Protein AF-0000000072570682 (afdb_homodimer)

pLDDT: mean 95.84, std 6.35, range [49.84, 98.94]

Foldseek 3Di:
DEQEEEEEEACPFVVLVVVLCVVPRDFPSYYYDYDYPVADLVNSLVVLLVVCVVGQAYEYEYQAPPDSRQVSNVVSVVVVPRPRYYYHYNDDSQLSNQCCCPVGVHPDDSVCVVVSSVVSVVVRVVVDDDDDPVD/DEQEEEEEEACPFVVLVVVLCVVPHDFPSYYYDYDYPVADLVNSLVVLLVVCVVGQAYEYEYQAPPDSRQVSNVVSVVVVPRPRYYYHYNDDSQLSNQCCCPVGVHPDDSVCVVVSSVVSVVVRVVVDDDDDPVD

Organism: NCBI:txid632245

Sequence (270 aa):
MCKLVIVGHGNFPSGVLSAVSLLVGNNENICAFDLDKNETHEGFEQKIKELLDNNDKVIVVADLTGGAPHQIAARLILESGKMNQYIISGINLALVVDLAMKCCFSEVEEEELETMLLDSVNDSKETMTLLSNRMMCKLVIVGHGNFPSGVLSAVSLLVGNNENICAFDLDKNETHEGFEQKIKELLDNNDKVIVVADLTGGAPHQIAARLILESGKMNQYIISGINLALVVDLAMKCCFSEVEEEELETMLLDSVNDSKETMTLLSNRM

Radius of gyration: 18.13 Å; Cα contacts (8 Å, |Δi|>4): 571; chains: 2; bounding box: 32×53×40 Å

Nearest PDB structures (foldseek):
  4tkz-assembly3_F-3  TM=8.908E-01  e=1.794E-10  Streptococcus agalactiae NEM316
  2jzo-assembly1_A  TM=8.449E-01  e=8.416E-09  Escherichia coli
  3lfh-assembly1_B  TM=8.067E-01  e=2.488E-09  Caldanaerobacter subterraneus subsp. tengcongensis MB4
  2jzn-assembly1_B  TM=8.450E-01  e=1.319E-08  Escherichia coli
  3bed-assembly1_A  TM=8.644E-01  e=9.629E-08  Enterococcus faecalis V583

InterPro domains:
  IPR004701 Phosphotransferase system, mannose-type IIA component [PF03610] (4-110)
  IPR004701 Phosphotransferase system, mannose-type IIA component [PS51096] (1-128)
  IPR036662 Phosphotransferase system, mannose-type IIA component superfamily [G3DSA:3.40.50.510] (1-131)
  IPR036662 Phosphotransferase system, mannose-type IIA component superfamily [SSF53062] (1-109)
  IPR051471 Bacterial PTS system sugar-specific components [PTHR33799] (1-107)

Structure (mmCIF, N/CA/C/O backbone):
data_AF-0000000072570682-model_v1
#
loop_
_entity.id
_entity.type
_entity.pdbx_description
1 polymer 'Phosphotransferase system, mannose/fructose-specific component IIA'
#
loop_
_atom_site.group_PDB
_atom_site.id
_atom_site.type_symbol
_atom_site.label_atom_id
_atom_site.label_alt_id
_atom_site.label_comp_id
_atom_site.label_asym_id
_atom_site.label_entity_id
_atom_site.label_seq_id
_atom_site.pdbx_PDB_ins_code
_atom_site.Cartn_x
_atom_site.Cartn_y
_atom_site.Cartn_z
_atom_site.occupancy
_atom_site.B_iso_or_equiv
_atom_site.auth_seq_id
_atom_site.auth_comp_id
_atom_site.auth_asym_id
_atom_site.auth_atom_id
_atom_site.pdbx_PDB_model_num
ATOM 1 N N . MET A 1 1 ? -9.172 20.469 9.938 1 87.06 1 MET A N 1
ATOM 2 C CA . MET A 1 1 ? -8.914 19.359 9.016 1 87.06 1 MET A CA 1
ATOM 3 C C . MET A 1 1 ? -7.41 19.172 8.805 1 87.06 1 MET A C 1
ATOM 5 O O . MET A 1 1 ? -6.633 20.109 8.977 1 87.06 1 MET A O 1
ATOM 9 N N . CYS A 1 2 ? -7.039 17.984 8.625 1 93 2 CYS A N 1
ATOM 10 C CA . CYS A 1 2 ? -5.633 17.672 8.414 1 93 2 CYS A CA 1
ATOM 11 C C . CYS A 1 2 ? -5.309 17.594 6.926 1 93 2 CYS A C 1
ATOM 13 O O . CYS A 1 2 ? -6.199 17.375 6.102 1 93 2 CYS A O 1
ATOM 15 N N . LYS A 1 3 ? -4.09 17.922 6.629 1 96.44 3 LYS A N 1
ATOM 16 C CA . LYS A 1 3 ? -3.541 17.578 5.32 1 96.44 3 LYS A CA 1
ATOM 17 C C . LYS A 1 3 ? -2.971 16.172 5.316 1 96.44 3 LYS A C 1
ATOM 19 O O . LYS A 1 3 ? -2.18 15.812 6.191 1 96.44 3 LYS A O 1
ATOM 24 N N . LEU A 1 4 ? -3.473 15.391 4.461 1 98.56 4 LEU A N 1
ATOM 25 C CA . LEU A 1 4 ? -2.955 14.039 4.27 1 98.56 4 LEU A CA 1
ATOM 26 C C . LEU A 1 4 ? -2.084 13.961 3.018 1 98.56 4 LEU A C 1
ATOM 28 O O . LEU A 1 4 ? -2.564 14.195 1.906 1 98.56 4 LEU A O 1
ATOM 32 N N . VAL A 1 5 ? -0.822 13.625 3.211 1 98.88 5 VAL A N 1
ATOM 33 C CA . VAL A 1 5 ? 0.145 13.672 2.119 1 98.88 5 VAL A CA 1
ATOM 34 C C . VAL A 1 5 ? 0.723 12.273 1.887 1 98.88 5 VAL A C 1
ATOM 36 O O . VAL A 1 5 ? 1.38 11.711 2.768 1 98.88 5 VAL A O 1
ATOM 39 N N . ILE A 1 6 ? 0.507 11.734 0.707 1 98.94 6 ILE A N 1
ATOM 40 C CA . ILE A 1 6 ? 1.022 10.422 0.343 1 98.94 6 ILE A CA 1
ATOM 41 C C . ILE A 1 6 ? 2.344 10.57 -0.407 1 98.94 6 ILE A C 1
ATOM 43 O O . ILE A 1 6 ? 2.422 11.297 -1.399 1 98.94 6 ILE A O 1
ATOM 47 N N . VAL A 1 7 ? 3.4 9.906 0.062 1 98.94 7 VAL A N 1
ATOM 48 C CA . VAL A 1 7 ? 4.703 9.984 -0.589 1 98.94 7 VAL A CA 1
ATOM 49 C C . VAL A 1 7 ? 5.238 8.578 -0.846 1 98.94 7 VAL A C 1
ATOM 51 O O . VAL A 1 7 ? 4.914 7.641 -0.108 1 98.94 7 VAL A O 1
ATOM 54 N N . GLY A 1 8 ? 6.043 8.461 -1.831 1 98.94 8 GLY A N 1
ATOM 55 C CA . GLY A 1 8 ? 6.562 7.129 -2.096 1 98.94 8 GLY A CA 1
ATOM 56 C C . GLY A 1 8 ? 7.289 7.023 -3.426 1 98.94 8 GLY A C 1
ATOM 57 O O . GLY A 1 8 ? 7.543 8.039 -4.082 1 98.94 8 GLY A O 1
ATOM 58 N N . HIS A 1 9 ? 7.773 5.82 -3.777 1 98.94 9 HIS A N 1
ATOM 59 C CA . HIS A 1 9 ? 8.531 5.508 -4.984 1 98.94 9 HIS A CA 1
ATOM 60 C C . HIS A 1 9 ? 7.613 5.414 -6.199 1 98.94 9 HIS A C 1
ATOM 62 O O . HIS A 1 9 ? 6.488 4.922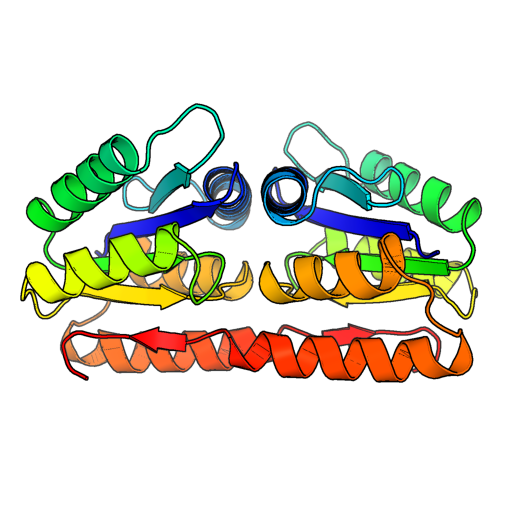 -6.098 1 98.94 9 HIS A O 1
ATOM 68 N N . GLY A 1 10 ? 8.172 5.809 -7.348 1 98.75 10 GLY A N 1
ATOM 69 C CA . GLY A 1 10 ? 7.398 5.68 -8.57 1 98.75 10 GLY A CA 1
ATOM 70 C C . GLY A 1 10 ? 6.066 6.402 -8.516 1 98.75 10 GLY A C 1
ATOM 71 O O . GLY A 1 10 ? 5.992 7.547 -8.062 1 98.75 10 GLY A O 1
ATOM 72 N N . ASN A 1 11 ? 5.027 5.715 -9.023 1 98.81 11 ASN A N 1
ATOM 73 C CA . ASN A 1 11 ? 3.682 6.277 -9.008 1 98.81 11 ASN A CA 1
ATOM 74 C C . ASN A 1 11 ? 2.814 5.625 -7.938 1 98.81 11 ASN A C 1
ATOM 76 O O . ASN A 1 11 ? 1.588 5.602 -8.055 1 98.81 11 ASN A O 1
ATOM 80 N N . PHE A 1 12 ? 3.502 5.07 -6.938 1 98.94 12 PHE A N 1
ATOM 81 C CA . PHE A 1 12 ? 2.756 4.504 -5.816 1 98.94 12 PHE A CA 1
ATOM 82 C C . PHE A 1 12 ? 1.836 5.547 -5.195 1 98.94 12 PHE A C 1
ATOM 84 O O . PHE A 1 12 ? 0.638 5.309 -5.035 1 98.94 12 PHE A O 1
ATOM 91 N N . PRO A 1 13 ? 2.32 6.793 -4.953 1 98.94 13 PRO A N 1
ATOM 92 C CA . PRO A 1 13 ? 1.466 7.773 -4.281 1 98.94 13 PRO A CA 1
ATOM 93 C C . PRO A 1 13 ? 0.257 8.18 -5.121 1 98.94 13 PRO A C 1
ATOM 95 O O . PRO A 1 13 ? -0.867 8.219 -4.613 1 98.94 13 PRO A O 1
ATOM 98 N N . SER A 1 14 ? 0.522 8.492 -6.367 1 98.88 14 SER A N 1
ATOM 99 C CA . SER A 1 14 ? -0.597 8.891 -7.215 1 98.88 14 SER A CA 1
ATOM 100 C C . SER A 1 14 ? -1.567 7.73 -7.43 1 98.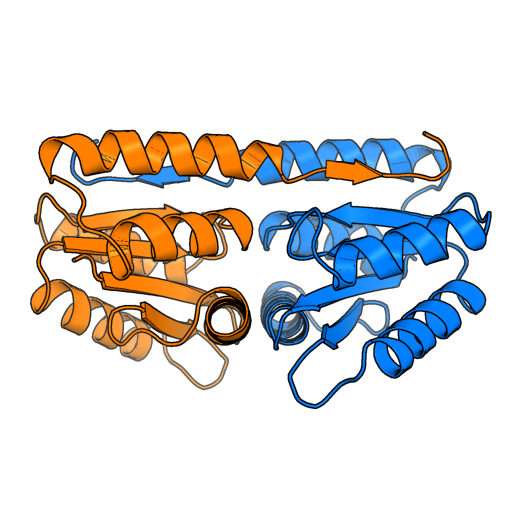88 14 SER A C 1
ATOM 102 O O . SER A 1 14 ? -2.773 7.945 -7.57 1 98.88 14 SER A O 1
ATOM 104 N N . GLY A 1 15 ? -1.035 6.465 -7.441 1 98.88 15 GLY A N 1
ATOM 105 C CA . GLY A 1 15 ? -1.899 5.297 -7.477 1 98.88 15 GLY A CA 1
ATOM 106 C C . GLY A 1 15 ? -2.801 5.184 -6.262 1 98.88 15 GLY A C 1
ATOM 107 O O . GLY A 1 15 ? -3.998 4.922 -6.395 1 98.88 15 GLY A O 1
ATOM 108 N N . VAL A 1 16 ? -2.248 5.367 -5.094 1 98.94 16 VAL A N 1
ATOM 109 C CA . VAL A 1 16 ? -3.023 5.332 -3.857 1 98.94 16 VAL A CA 1
ATOM 110 C C . VAL A 1 16 ? -4.082 6.43 -3.881 1 98.94 16 VAL A C 1
ATOM 112 O O . VAL A 1 16 ? -5.242 6.191 -3.533 1 98.94 16 VAL A O 1
ATOM 115 N N . LEU A 1 17 ? -3.682 7.625 -4.312 1 98.88 17 LEU A N 1
ATOM 116 C CA . LEU A 1 17 ? -4.617 8.742 -4.375 1 98.88 17 LEU A CA 1
ATOM 117 C C . LEU A 1 17 ? -5.785 8.422 -5.301 1 98.88 17 LEU A C 1
ATOM 119 O O . LEU A 1 17 ? -6.934 8.75 -4.992 1 98.88 17 LEU A O 1
ATOM 123 N N . SER A 1 18 ? -5.52 7.812 -6.391 1 98.81 18 SER A N 1
ATOM 124 C CA . SER A 1 18 ? -6.578 7.441 -7.324 1 98.81 18 SER A CA 1
ATOM 125 C C . SER A 1 18 ? -7.57 6.477 -6.684 1 98.81 18 SER A C 1
ATOM 127 O O . SER A 1 18 ? -8.781 6.586 -6.902 1 98.81 18 SER A O 1
ATOM 129 N N . ALA A 1 19 ? -7.078 5.508 -5.902 1 98.81 19 ALA A N 1
ATOM 130 C CA . ALA A 1 19 ? -7.934 4.547 -5.207 1 98.81 19 ALA A CA 1
ATOM 131 C C . ALA A 1 19 ? -8.766 5.238 -4.133 1 98.81 19 ALA A C 1
ATOM 133 O O . ALA A 1 19 ? -9.969 4.992 -4.02 1 98.81 19 ALA A O 1
ATOM 134 N N . VAL A 1 20 ? -8.102 6.094 -3.391 1 98.62 20 VAL A N 1
ATOM 135 C CA . VAL A 1 20 ? -8.789 6.828 -2.332 1 98.62 20 VAL A CA 1
ATOM 136 C C . VAL A 1 20 ? -9.914 7.664 -2.934 1 98.62 20 VAL A C 1
ATOM 138 O O . VAL A 1 20 ? -11.031 7.684 -2.404 1 98.62 20 VAL A O 1
ATOM 141 N N . SER A 1 21 ? -9.633 8.32 -4.027 1 98.12 21 SER A N 1
ATOM 142 C CA . SER A 1 21 ? -10.633 9.156 -4.688 1 98.12 21 SER A CA 1
ATOM 143 C C . SER A 1 21 ? -11.844 8.328 -5.113 1 98.12 21 SER A C 1
ATOM 145 O O . SER A 1 21 ? -12.984 8.789 -5 1 98.12 21 SER A O 1
ATOM 147 N N . LEU A 1 22 ? -11.617 7.195 -5.578 1 97.62 22 LEU A N 1
ATOM 148 C CA . LEU A 1 22 ? -12.695 6.301 -5.984 1 97.62 22 LEU A CA 1
ATOM 149 C C . LEU A 1 22 ? -13.516 5.852 -4.781 1 97.62 22 LEU A C 1
ATOM 151 O O . LEU A 1 22 ? -14.742 5.746 -4.867 1 97.62 22 LEU A O 1
ATOM 155 N N . LEU A 1 23 ? -12.828 5.645 -3.676 1 97.75 23 LEU A N 1
ATOM 156 C CA . LEU A 1 23 ? -13.453 4.992 -2.529 1 97.75 23 LEU A CA 1
ATOM 157 C C . LEU A 1 23 ? -14.18 6.012 -1.657 1 97.75 23 LEU A C 1
ATOM 159 O O . LEU A 1 23 ? -15.25 5.723 -1.119 1 97.75 23 LEU A O 1
ATOM 163 N N . VAL A 1 24 ? -13.625 7.191 -1.495 1 96.75 24 VAL A N 1
ATOM 164 C CA . VAL A 1 24 ? -14.211 8.109 -0.521 1 96.75 24 VAL A CA 1
ATOM 165 C C . VAL A 1 24 ? -14.477 9.461 -1.181 1 96.75 24 VAL A C 1
ATOM 167 O O . VAL A 1 24 ? -15.125 10.328 -0.59 1 96.75 24 VAL A O 1
ATOM 170 N N . GLY A 1 25 ? -13.969 9.688 -2.377 1 96.25 25 GLY A N 1
ATOM 171 C CA . GLY A 1 25 ? -14.172 10.953 -3.059 1 96.25 25 GLY A CA 1
ATOM 172 C C . GLY A 1 25 ? -12.938 11.836 -3.059 1 96.25 25 GLY A C 1
ATOM 173 O O . GLY A 1 25 ? -11.945 11.523 -2.398 1 96.25 25 GLY A O 1
ATOM 174 N N . ASN A 1 26 ? -13.047 12.906 -3.859 1 96.31 26 ASN A N 1
ATOM 175 C CA . ASN A 1 26 ? -11.961 13.875 -3.916 1 96.31 26 ASN A CA 1
ATOM 176 C C . ASN A 1 26 ? -11.984 14.812 -2.715 1 96.31 26 ASN A C 1
ATOM 178 O O . ASN A 1 26 ? -13.055 15.164 -2.213 1 96.31 26 ASN A O 1
ATOM 182 N N . ASN A 1 27 ? -10.836 15.148 -2.252 1 96.38 27 ASN A N 1
ATOM 183 C CA . ASN A 1 27 ? -10.648 16.109 -1.165 1 96.38 27 ASN A CA 1
ATOM 184 C C . ASN A 1 27 ? -9.375 16.922 -1.347 1 96.38 27 ASN A C 1
ATOM 186 O O . ASN A 1 27 ? -8.297 16.375 -1.557 1 96.38 27 ASN A O 1
ATOM 190 N N . GLU A 1 28 ? -9.484 18.219 -1.269 1 96.06 28 GLU A N 1
ATOM 191 C CA . GLU A 1 28 ? -8.359 19.109 -1.513 1 96.06 28 GLU A CA 1
ATOM 192 C C . GLU A 1 28 ? -7.27 18.938 -0.454 1 96.06 28 GLU A C 1
ATOM 194 O O . GLU A 1 28 ? -6.137 19.375 -0.644 1 96.06 28 GLU A O 1
ATOM 199 N N . ASN A 1 29 ? -7.609 18.266 0.649 1 97 29 ASN A N 1
ATOM 200 C CA . ASN A 1 29 ? -6.66 18.094 1.742 1 97 29 ASN A CA 1
ATOM 201 C C . ASN A 1 29 ? -5.836 16.812 1.568 1 97 29 ASN A C 1
ATOM 203 O O . ASN A 1 29 ? -4.977 16.516 2.396 1 97 29 ASN A O 1
ATOM 207 N N . ILE A 1 30 ? -6.078 16.109 0.538 1 98.5 30 ILE A N 1
ATOM 208 C CA . ILE A 1 30 ? -5.301 14.906 0.249 1 98.5 30 ILE A CA 1
ATOM 209 C C . ILE A 1 30 ? -4.457 15.125 -1.004 1 98.5 30 ILE A C 1
ATOM 211 O O . ILE A 1 30 ? -4.977 15.531 -2.045 1 98.5 30 ILE A O 1
ATOM 215 N N . CYS A 1 31 ? -3.211 14.867 -0.886 1 98.56 31 CYS A N 1
ATOM 216 C CA . CYS A 1 31 ? -2.363 14.992 -2.066 1 98.56 31 CYS A CA 1
ATOM 217 C C . CYS A 1 31 ? -1.271 13.93 -2.066 1 98.56 31 CYS A C 1
ATOM 219 O O . CYS A 1 31 ? -1.115 13.195 -1.093 1 98.56 31 CYS A O 1
ATOM 221 N N . ALA A 1 32 ? -0.619 13.789 -3.188 1 98.88 32 ALA A N 1
ATOM 222 C CA . ALA A 1 32 ? 0.403 12.766 -3.385 1 98.88 32 ALA A CA 1
ATOM 223 C C . ALA A 1 32 ? 1.646 13.352 -4.047 1 98.88 32 ALA A C 1
ATOM 225 O O . ALA A 1 32 ? 1.543 14.211 -4.922 1 98.88 32 ALA A O 1
ATOM 226 N N . PHE A 1 33 ? 2.787 12.891 -3.629 1 98.88 33 PHE A N 1
ATOM 227 C CA . PHE A 1 33 ? 4.059 13.227 -4.262 1 98.88 33 PHE A CA 1
ATOM 228 C C . PHE A 1 33 ? 4.809 11.969 -4.684 1 98.88 33 PHE A C 1
ATOM 230 O O . PHE A 1 33 ? 5.266 11.203 -3.836 1 98.88 33 PHE A O 1
ATOM 237 N N . ASP A 1 34 ? 4.969 11.82 -5.945 1 98.88 34 ASP A N 1
ATOM 238 C CA . ASP A 1 34 ? 5.695 10.695 -6.535 1 98.88 34 ASP A CA 1
ATOM 239 C C . ASP A 1 34 ? 7.195 10.984 -6.582 1 98.88 34 ASP A C 1
ATOM 241 O O . ASP A 1 34 ? 7.613 12.055 -7.02 1 98.88 34 ASP A O 1
ATOM 245 N N . LEU A 1 35 ? 8.008 10.094 -6.102 1 98.81 35 LEU A N 1
ATOM 246 C CA . LEU A 1 35 ? 9.438 10.109 -6.391 1 98.81 35 LEU A CA 1
ATOM 247 C C . LEU A 1 35 ? 9.789 9.086 -7.461 1 98.81 35 LEU A C 1
ATOM 249 O O . LEU A 1 35 ? 10.133 7.945 -7.145 1 98.81 35 LEU A O 1
ATOM 253 N N . ASP A 1 36 ? 9.641 9.516 -8.688 1 98 36 ASP A N 1
ATOM 254 C CA . ASP A 1 36 ? 9.883 8.633 -9.828 1 98 36 ASP A CA 1
ATOM 255 C C . ASP A 1 36 ? 11.094 9.109 -10.625 1 98 36 ASP A C 1
ATOM 257 O O . ASP A 1 36 ? 11.922 9.875 -10.125 1 98 36 ASP A O 1
ATOM 261 N N . LYS A 1 37 ? 11.297 8.539 -11.82 1 96.44 37 LYS A N 1
ATOM 262 C CA . LYS A 1 37 ? 12.477 8.812 -12.641 1 96.44 37 LYS A CA 1
ATOM 263 C C . LYS A 1 37 ? 12.516 10.266 -13.086 1 96.44 37 LYS A C 1
ATOM 265 O O . LYS A 1 37 ? 13.57 10.789 -13.445 1 96.44 37 LYS A O 1
ATOM 270 N N . ASN A 1 38 ? 11.391 10.938 -13.016 1 97.38 38 ASN A N 1
ATOM 271 C CA . ASN A 1 38 ? 11.297 12.312 -13.492 1 97.38 38 ASN A CA 1
ATOM 272 C C . ASN A 1 38 ? 11.422 13.32 -12.352 1 97.38 38 ASN A C 1
ATOM 274 O O . ASN A 1 38 ? 11.266 14.523 -12.555 1 97.38 38 ASN A O 1
ATOM 278 N N . GLU A 1 39 ? 11.57 12.891 -11.203 1 97.94 39 GLU A N 1
ATOM 279 C CA . GLU A 1 39 ? 11.656 13.727 -10.008 1 97.94 39 GLU A CA 1
ATOM 280 C C . GLU A 1 39 ? 12.992 13.523 -9.289 1 97.94 39 GLU A C 1
ATOM 282 O O . GLU A 1 39 ? 13.406 12.383 -9.055 1 97.94 39 GLU A O 1
ATOM 287 N N . THR A 1 40 ? 13.734 14.664 -8.969 1 97.75 40 THR A N 1
ATOM 288 C CA . THR A 1 40 ? 14.977 14.578 -8.203 1 97.75 40 THR A CA 1
ATOM 289 C C . THR A 1 40 ? 14.68 14.555 -6.707 1 97.75 40 THR A C 1
ATOM 291 O O . THR A 1 40 ? 13.602 14.969 -6.273 1 97.75 40 THR A O 1
ATOM 294 N N . HIS A 1 41 ? 15.602 13.984 -5.91 1 98.25 41 HIS A N 1
ATOM 295 C CA . HIS A 1 41 ? 15.461 14.031 -4.457 1 98.25 41 HIS A CA 1
ATOM 296 C C . HIS A 1 41 ? 15.266 15.461 -3.967 1 98.25 41 HIS A C 1
ATOM 298 O O . HIS A 1 41 ? 14.453 15.711 -3.074 1 98.25 41 HIS A O 1
ATOM 304 N N . GLU A 1 42 ? 15.93 16.391 -4.594 1 98.25 42 GLU A N 1
ATOM 305 C CA . GLU A 1 42 ? 15.836 17.797 -4.207 1 98.25 42 GLU A CA 1
ATOM 306 C C . GLU A 1 42 ? 14.445 18.359 -4.504 1 98.25 42 GLU A C 1
ATOM 308 O O . GLU A 1 42 ? 13.867 19.062 -3.674 1 98.25 42 GLU A O 1
ATOM 313 N N . GLY A 1 43 ? 14 18.141 -5.711 1 98.56 43 GLY A N 1
ATOM 314 C CA . GLY A 1 43 ? 12.664 18.594 -6.047 1 98.56 43 GLY A CA 1
ATOM 315 C C . GLY A 1 43 ? 11.594 18 -5.148 1 98.56 43 GLY A C 1
ATOM 316 O O . GLY A 1 43 ? 10.688 18.703 -4.707 1 98.56 43 GLY A O 1
ATOM 317 N N . PHE A 1 44 ? 11.742 16.75 -4.891 1 98.81 44 PHE A N 1
ATOM 318 C CA . PHE A 1 44 ? 10.844 16.047 -3.992 1 98.81 44 PHE A CA 1
ATOM 319 C C . PHE A 1 44 ? 10.859 16.672 -2.602 1 98.81 44 PHE A C 1
ATOM 321 O O . PHE A 1 44 ? 9.805 16.953 -2.031 1 98.81 44 PHE A O 1
ATOM 328 N N . GLU A 1 45 ? 12.008 16.875 -2.131 1 98.69 45 GLU A N 1
ATOM 329 C CA . GLU A 1 45 ? 12.195 17.469 -0.812 1 98.69 45 GLU A CA 1
ATOM 330 C C . GLU A 1 45 ? 11.57 18.859 -0.743 1 98.69 45 GLU A C 1
ATOM 332 O O . GLU A 1 45 ? 10.922 19.203 0.248 1 98.69 45 GLU A O 1
ATOM 337 N N . GLN A 1 46 ? 11.719 19.625 -1.725 1 98.62 46 GLN A N 1
ATOM 338 C CA . GLN A 1 46 ? 11.195 21 -1.759 1 98.62 46 GLN A CA 1
ATOM 339 C C . GLN A 1 46 ? 9.672 21 -1.695 1 98.62 46 GLN A C 1
ATOM 341 O O . GLN A 1 46 ? 9.078 21.828 -1.009 1 98.62 46 GLN A O 1
ATOM 346 N N . LYS A 1 47 ? 9.07 20.125 -2.383 1 98.62 47 LYS A N 1
ATOM 347 C CA . LYS A 1 47 ? 7.613 20.031 -2.381 1 98.62 47 LYS A CA 1
ATOM 348 C C . LYS A 1 47 ? 7.086 19.719 -0.983 1 98.62 47 LYS A C 1
ATOM 350 O O . LYS A 1 47 ? 6.137 20.344 -0.516 1 98.62 47 LYS A O 1
ATOM 355 N N . ILE A 1 48 ? 7.723 18.766 -0.345 1 98.62 48 ILE A N 1
ATOM 356 C CA . ILE A 1 48 ? 7.289 18.344 0.986 1 98.62 48 ILE A CA 1
ATOM 357 C C . ILE A 1 48 ? 7.531 19.484 1.981 1 98.62 48 ILE A C 1
ATOM 359 O O . ILE A 1 48 ? 6.668 19.781 2.807 1 98.62 48 ILE A O 1
ATOM 363 N N . LYS A 1 49 ? 8.68 20.094 1.878 1 98.38 49 LYS A N 1
ATOM 364 C CA . LYS A 1 49 ? 9.023 21.203 2.775 1 98.38 49 LYS A CA 1
ATOM 365 C C . LYS A 1 49 ? 8.016 22.328 2.664 1 98.38 49 LYS A C 1
ATOM 367 O O . LYS A 1 49 ? 7.562 22.875 3.678 1 98.38 49 LYS A O 1
ATOM 372 N N . GLU A 1 50 ? 7.738 22.688 1.452 1 98.5 50 GLU A N 1
ATOM 373 C CA . GLU A 1 50 ? 6.773 23.766 1.223 1 98.5 50 GLU A CA 1
ATOM 374 C C . GLU A 1 50 ? 5.418 23.422 1.84 1 98.5 50 GLU A C 1
ATOM 376 O O . GLU A 1 50 ? 4.777 24.281 2.449 1 98.5 50 GLU A O 1
ATOM 381 N N . LEU A 1 51 ? 5.008 22.234 1.659 1 98.25 51 LEU A N 1
ATOM 382 C CA . LEU A 1 51 ? 3.727 21.812 2.207 1 98.25 51 LEU A CA 1
ATOM 383 C C . LEU A 1 51 ? 3.74 21.875 3.732 1 98.25 51 LEU A C 1
ATOM 385 O O . LEU A 1 51 ? 2.797 22.375 4.344 1 98.25 51 LEU A O 1
ATOM 389 N N . LEU A 1 52 ? 4.777 21.344 4.34 1 97 52 LEU A N 1
ATOM 390 C CA . LEU A 1 52 ? 4.902 21.312 5.793 1 97 52 LEU A CA 1
ATOM 391 C C . LEU A 1 52 ? 4.957 22.719 6.359 1 97 52 LEU A C 1
ATOM 393 O O . LEU A 1 52 ? 4.352 23.016 7.395 1 97 52 LEU A O 1
ATOM 397 N N . ASP A 1 53 ? 5.633 23.609 5.66 1 97.31 53 ASP A N 1
ATOM 398 C CA . ASP A 1 53 ? 5.773 24.984 6.113 1 97.31 53 ASP A CA 1
ATOM 399 C C . ASP A 1 53 ? 4.422 25.703 6.113 1 97.31 53 ASP A C 1
ATOM 401 O O . ASP A 1 53 ? 4.156 26.531 6.984 1 97.31 53 ASP A O 1
ATOM 405 N N . ASN A 1 54 ? 3.598 25.312 5.207 1 96.88 54 ASN A N 1
ATOM 406 C CA . ASN A 1 54 ? 2.375 26.078 4.98 1 96.88 54 ASN A CA 1
ATOM 407 C C . ASN A 1 54 ? 1.179 25.438 5.68 1 96.88 54 ASN A C 1
ATOM 409 O O . ASN A 1 54 ? 0.049 25.906 5.547 1 96.88 54 ASN A O 1
ATOM 413 N N . ASN A 1 55 ? 1.403 24.344 6.367 1 95.56 55 ASN A N 1
ATOM 414 C CA . ASN A 1 55 ? 0.325 23.641 7.062 1 95.56 55 ASN A CA 1
ATOM 415 C C . ASN A 1 55 ? 0.757 23.188 8.453 1 95.56 55 ASN A C 1
ATOM 417 O O . ASN A 1 55 ? 1.892 22.75 8.648 1 95.56 55 ASN A O 1
ATOM 421 N N . ASP A 1 56 ? -0.135 23.281 9.438 1 91.62 56 ASP A N 1
ATOM 422 C CA . ASP A 1 56 ? 0.199 22.953 10.812 1 91.62 56 ASP A CA 1
ATOM 423 C C . ASP A 1 56 ? -0.171 21.5 11.133 1 91.62 56 ASP A C 1
ATOM 425 O O . ASP A 1 56 ? 0.583 20.797 11.805 1 91.62 56 ASP A O 1
ATOM 429 N N . LYS A 1 57 ? -1.317 21.078 10.703 1 93.88 57 LYS A N 1
ATOM 430 C CA . LYS A 1 57 ? -1.779 19.719 10.953 1 93.88 57 LYS A CA 1
ATOM 431 C C . LYS A 1 57 ? -1.604 18.844 9.719 1 93.88 57 LYS A C 1
ATOM 433 O O . LYS A 1 57 ? -2.439 18.859 8.812 1 93.88 57 LYS A O 1
ATOM 438 N N . VAL A 1 58 ? -0.467 18.062 9.695 1 96.5 58 VAL A N 1
ATOM 439 C CA . VAL A 1 58 ? -0.124 17.281 8.516 1 96.5 58 VAL A CA 1
ATOM 440 C C . VAL A 1 58 ? 0.177 15.844 8.914 1 96.5 58 VAL A C 1
ATOM 442 O O . VAL A 1 58 ? 0.903 15.602 9.883 1 96.5 58 VAL A O 1
ATOM 445 N N . ILE A 1 59 ? -0.437 14.977 8.227 1 98 59 ILE A N 1
ATOM 446 C CA . ILE A 1 59 ? -0.089 13.562 8.32 1 98 59 ILE A CA 1
ATOM 447 C C . ILE A 1 59 ? 0.537 13.102 7.004 1 98 59 ILE A C 1
ATOM 449 O O . ILE A 1 59 ? -0.139 13.039 5.977 1 98 59 ILE A O 1
ATOM 453 N N . VAL A 1 60 ? 1.82 12.812 7.031 1 98.75 60 VAL A N 1
ATOM 454 C CA . VAL A 1 60 ? 2.496 12.219 5.879 1 98.75 60 VAL A CA 1
ATOM 455 C C . VAL A 1 60 ? 2.457 10.695 5.984 1 98.75 60 VAL A C 1
ATOM 457 O O . VAL A 1 60 ? 2.707 10.133 7.055 1 98.75 60 VAL A O 1
ATOM 460 N N . VAL A 1 61 ? 2.086 10.062 4.902 1 98.94 61 VAL A N 1
ATOM 461 C CA . VAL A 1 61 ? 2.107 8.602 4.855 1 98.94 61 VAL A CA 1
ATOM 462 C C . VAL A 1 61 ? 3.027 8.141 3.729 1 98.94 61 VAL A C 1
ATOM 464 O O . VAL A 1 61 ? 2.895 8.586 2.586 1 98.94 61 VAL A O 1
ATOM 467 N N . ALA A 1 62 ? 3.988 7.238 4.086 1 98.94 62 ALA A N 1
ATOM 468 C CA . ALA A 1 62 ? 5.031 6.828 3.15 1 98.94 62 ALA A CA 1
ATOM 469 C C . ALA A 1 62 ? 4.895 5.348 2.795 1 98.94 62 ALA A C 1
ATOM 471 O O . ALA A 1 62 ? 4.539 4.531 3.646 1 98.94 62 ALA A O 1
ATOM 472 N N . ASP A 1 63 ? 5.301 5.027 1.631 1 98.94 63 ASP A N 1
ATOM 473 C CA . ASP A 1 63 ? 5.098 3.695 1.07 1 98.94 63 ASP A CA 1
ATOM 474 C C . ASP A 1 63 ? 5.977 2.662 1.773 1 98.94 63 ASP A C 1
ATOM 476 O O . ASP A 1 63 ? 5.555 1.524 1.987 1 98.94 63 ASP A O 1
ATOM 480 N N . LEU A 1 64 ? 7.18 2.99 2.021 1 98.81 64 LEU A N 1
ATOM 481 C CA . LEU A 1 64 ? 8.172 2.012 2.455 1 98.81 64 LEU A CA 1
ATOM 482 C C . LEU A 1 64 ? 9.055 2.586 3.557 1 98.81 64 LEU A C 1
ATOM 484 O O . LEU A 1 64 ? 9.711 3.611 3.359 1 98.81 6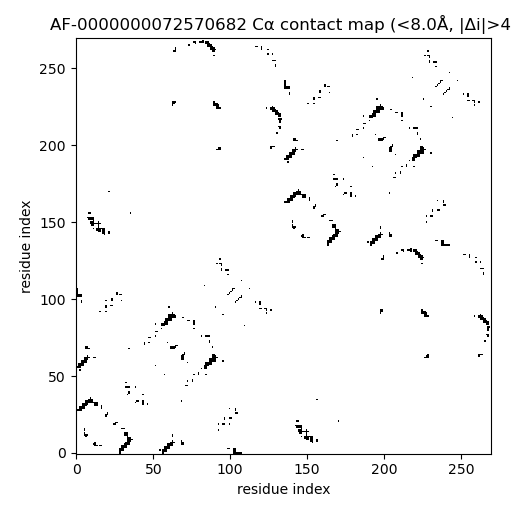4 LEU A O 1
ATOM 488 N N . THR A 1 65 ? 9.086 1.896 4.68 1 98.44 65 THR A N 1
ATOM 489 C CA . THR A 1 65 ? 9.93 2.312 5.789 1 98.44 65 THR A CA 1
ATOM 490 C C . THR A 1 65 ? 11.406 2.221 5.406 1 98.44 65 THR A C 1
ATOM 492 O O . THR A 1 65 ? 11.859 1.199 4.887 1 98.44 65 THR A O 1
ATOM 495 N N . GLY A 1 66 ? 12.07 3.318 5.633 1 97.81 66 GLY A N 1
ATOM 496 C CA . GLY A 1 66 ? 13.5 3.338 5.375 1 97.81 66 GLY A CA 1
ATOM 497 C C . GLY A 1 66 ? 13.852 3.811 3.977 1 97.81 66 GLY A C 1
ATOM 498 O O . GLY A 1 66 ? 15.016 4.062 3.676 1 97.81 66 GLY A O 1
ATOM 499 N N . GLY A 1 67 ? 12.891 3.908 3.053 1 98.25 67 GLY A N 1
ATOM 500 C CA . GLY A 1 67 ? 13.156 4.41 1.715 1 98.25 67 GLY A CA 1
ATOM 501 C C . GLY A 1 67 ? 13.414 5.902 1.679 1 98.25 67 GLY A C 1
ATOM 502 O O . GLY A 1 67 ? 13.109 6.617 2.635 1 98.25 67 GLY A O 1
ATOM 503 N N . ALA A 1 68 ? 13.812 6.387 0.584 1 98.5 68 ALA A N 1
ATOM 504 C CA . ALA A 1 68 ? 14.156 7.797 0.432 1 98.5 68 ALA A CA 1
ATOM 505 C C . ALA A 1 68 ? 12.953 8.688 0.69 1 98.5 68 ALA A C 1
ATOM 507 O O . ALA A 1 68 ? 13.039 9.664 1.444 1 98.5 68 ALA A O 1
ATOM 508 N N . PRO A 1 69 ? 11.797 8.406 0.138 1 98.81 69 PRO A N 1
ATOM 509 C CA . PRO A 1 69 ? 10.648 9.266 0.436 1 98.81 69 PRO A CA 1
ATOM 510 C C . PRO A 1 69 ? 10.352 9.359 1.931 1 98.81 69 PRO A C 1
ATOM 512 O O . PRO A 1 69 ? 10.109 10.453 2.451 1 98.81 69 PRO A O 1
ATOM 515 N N . HIS A 1 70 ? 10.414 8.234 2.586 1 98.69 70 HIS A N 1
ATOM 516 C CA . HIS A 1 70 ? 10.188 8.195 4.027 1 98.69 70 HIS A CA 1
ATOM 517 C C . HIS A 1 70 ? 11.25 8.992 4.777 1 98.69 70 HIS A C 1
ATOM 519 O O . HIS A 1 70 ? 10.922 9.82 5.629 1 98.69 70 HIS A O 1
ATOM 525 N N . GLN A 1 71 ? 12.477 8.75 4.457 1 98.31 71 GLN A N 1
ATOM 526 C CA . GLN A 1 71 ? 13.578 9.383 5.172 1 98.31 71 GLN A CA 1
ATOM 527 C C . GLN A 1 71 ? 13.562 10.891 4.984 1 98.31 71 GLN A C 1
ATOM 529 O O . GLN A 1 71 ? 13.797 11.641 5.938 1 98.31 71 GLN A O 1
ATOM 534 N N . ILE A 1 72 ? 13.328 11.305 3.787 1 98.69 72 ILE A N 1
ATOM 535 C CA . ILE A 1 72 ? 13.281 12.734 3.488 1 98.69 72 ILE A CA 1
ATOM 536 C C . ILE A 1 72 ? 12.133 13.383 4.262 1 98.69 72 ILE A C 1
ATOM 538 O O . ILE A 1 72 ? 12.336 14.398 4.938 1 98.69 72 ILE A O 1
ATOM 542 N N . ALA A 1 73 ? 10.945 12.805 4.23 1 98.44 73 ALA A N 1
ATOM 543 C CA . ALA A 1 73 ? 9.781 13.359 4.914 1 98.44 73 ALA A CA 1
ATOM 544 C C . ALA A 1 73 ? 9.992 13.391 6.422 1 98.44 73 ALA A C 1
ATOM 546 O O . ALA A 1 73 ? 9.68 14.383 7.082 1 98.44 73 ALA A O 1
ATOM 547 N N . ALA A 1 74 ? 10.516 12.281 6.938 1 97.75 74 ALA A N 1
ATOM 548 C CA . ALA A 1 74 ? 10.766 12.195 8.375 1 97.75 74 ALA A CA 1
ATOM 549 C C . ALA A 1 74 ? 11.734 13.281 8.836 1 97.75 74 ALA A C 1
ATOM 551 O O . ALA A 1 74 ? 11.5 13.938 9.852 1 97.75 74 ALA A O 1
ATOM 552 N N . ARG A 1 75 ? 12.781 13.422 8.094 1 97.5 75 ARG A N 1
ATOM 553 C CA . ARG A 1 75 ? 13.773 14.438 8.414 1 97.5 75 ARG A CA 1
ATOM 554 C C . ARG A 1 75 ? 13.148 15.828 8.414 1 97.5 75 ARG A C 1
ATOM 556 O O . ARG A 1 75 ? 13.391 16.625 9.32 1 97.5 75 ARG A O 1
ATOM 563 N N . LEU A 1 76 ? 12.391 16.125 7.426 1 97.69 76 LEU A N 1
ATOM 564 C CA . LEU A 1 76 ? 11.773 17.438 7.293 1 97.69 76 LEU A CA 1
ATOM 565 C C . LEU A 1 76 ? 10.781 17.703 8.422 1 97.69 76 LEU A C 1
ATOM 567 O O . LEU A 1 76 ? 10.688 18.828 8.922 1 97.69 76 LEU A O 1
ATOM 571 N N . ILE A 1 77 ? 10.047 16.688 8.852 1 96.62 77 ILE A N 1
ATOM 572 C CA . ILE A 1 77 ? 9.086 16.812 9.945 1 96.62 77 ILE A CA 1
ATOM 573 C C . ILE A 1 77 ? 9.828 17.094 11.25 1 96.62 77 ILE A C 1
ATOM 575 O O . ILE A 1 77 ? 9.438 17.969 12.016 1 96.62 77 ILE A O 1
ATOM 579 N N . LEU A 1 78 ? 10.859 16.359 11.461 1 94.44 78 LEU A N 1
ATOM 580 C CA . LEU A 1 78 ? 11.672 16.562 12.656 1 94.44 78 LEU A CA 1
ATOM 581 C C . LEU A 1 78 ? 12.273 17.969 12.672 1 94.44 78 LEU A C 1
ATOM 583 O O . LEU A 1 78 ? 12.289 18.625 13.711 1 94.44 78 LEU A O 1
ATOM 587 N N . GLU A 1 79 ? 12.672 18.438 11.516 1 94.12 79 GLU A N 1
ATOM 588 C CA . GLU A 1 79 ? 13.297 19.75 11.391 1 94.12 79 GLU A CA 1
ATOM 589 C C . GLU A 1 79 ? 12.281 20.859 11.57 1 94.12 79 GLU A C 1
ATOM 591 O O . GLU A 1 79 ? 12.625 21.969 12.008 1 94.12 79 GLU A O 1
ATOM 596 N N . SER A 1 80 ? 11.086 20.594 11.133 1 90.81 80 SER A N 1
ATOM 597 C CA . SER A 1 80 ? 10.047 21.609 11.242 1 90.81 80 SER A CA 1
ATOM 598 C C . SER A 1 80 ? 9.789 21.984 12.695 1 90.81 80 SER A C 1
ATOM 600 O O . SER A 1 80 ? 9.469 23.141 13 1 90.81 80 SER A O 1
ATOM 602 N N . GLY A 1 81 ? 9.789 21 13.617 1 88.75 81 GLY A N 1
ATOM 603 C CA . GLY A 1 81 ? 9.547 21.234 15.031 1 88.75 81 GLY A CA 1
ATOM 604 C C . GLY A 1 81 ? 8.078 21.391 15.367 1 88.75 81 GLY A C 1
ATOM 605 O O . GLY A 1 81 ? 7.723 21.641 16.531 1 88.75 81 GLY A O 1
ATOM 606 N N . LYS A 1 82 ? 7.297 21.281 14.391 1 91.94 82 LYS A N 1
ATOM 607 C CA . LYS A 1 82 ? 5.867 21.422 14.633 1 91.94 82 LYS A CA 1
ATOM 608 C C . LYS A 1 82 ? 5.301 20.172 15.305 1 91.94 82 LYS A C 1
ATOM 610 O O . LYS A 1 82 ? 5.617 19.047 14.898 1 91.94 82 LYS A O 1
ATOM 615 N N . MET A 1 83 ? 4.371 20.359 16.219 1 90.5 83 MET A N 1
ATOM 616 C CA . MET A 1 83 ? 3.945 19.266 17.094 1 90.5 83 MET A CA 1
ATOM 617 C C . MET A 1 83 ? 2.785 18.5 16.469 1 90.5 83 MET A C 1
ATOM 619 O O . MET A 1 83 ? 2.445 17.406 16.938 1 90.5 83 MET A O 1
ATOM 623 N N . ASN A 1 84 ? 2.158 19 15.438 1 92.44 84 ASN A N 1
ATOM 624 C CA . ASN A 1 84 ? 0.992 18.359 14.852 1 92.44 84 ASN A CA 1
ATOM 625 C C . ASN A 1 84 ? 1.29 17.828 13.445 1 92.44 84 ASN A C 1
ATOM 627 O O . ASN A 1 84 ? 0.418 17.844 12.578 1 92.44 84 ASN A O 1
ATOM 631 N N . GLN A 1 85 ? 2.541 17.516 13.211 1 95.44 85 GLN A N 1
ATOM 632 C CA . GLN A 1 85 ? 2.955 16.844 11.984 1 95.44 85 GLN A CA 1
ATOM 633 C C . GLN A 1 85 ? 3.512 15.461 12.273 1 95.44 85 GLN A C 1
ATOM 635 O O . GLN A 1 85 ? 4.352 15.297 13.156 1 95.44 85 GLN A O 1
ATOM 640 N N . TYR A 1 86 ? 2.947 14.508 11.57 1 97 86 TYR A N 1
ATOM 641 C CA . TYR A 1 86 ? 3.254 13.102 11.797 1 97 86 TYR A CA 1
ATOM 642 C C . TYR A 1 86 ? 3.67 12.422 10.492 1 97 86 TYR A C 1
ATOM 644 O O . TYR A 1 86 ? 3.346 12.906 9.406 1 97 86 TYR A O 1
ATOM 652 N N . ILE A 1 87 ? 4.383 11.344 10.68 1 98.31 87 ILE A N 1
ATOM 653 C CA . ILE A 1 87 ? 4.641 10.5 9.516 1 98.31 87 ILE A CA 1
ATOM 654 C C . ILE A 1 87 ? 4.395 9.039 9.875 1 98.31 87 ILE A C 1
ATOM 656 O O . ILE A 1 87 ? 4.832 8.57 10.93 1 98.31 87 ILE A O 1
ATOM 660 N N . ILE A 1 88 ? 3.631 8.383 9.055 1 98.75 88 ILE A N 1
ATOM 661 C CA . ILE A 1 88 ? 3.434 6.941 9.094 1 98.75 88 ILE A CA 1
ATOM 662 C C . ILE A 1 88 ? 4.082 6.297 7.867 1 98.75 88 ILE A C 1
ATOM 664 O O . ILE A 1 88 ? 3.914 6.777 6.742 1 98.75 88 ILE A O 1
ATOM 668 N N . SER A 1 89 ? 4.875 5.238 8.07 1 98.69 89 SER A N 1
ATOM 669 C CA . SER A 1 89 ? 5.516 4.547 6.957 1 98.69 89 SER A CA 1
ATOM 670 C C . SER A 1 89 ? 5.008 3.117 6.824 1 98.69 89 SER A C 1
ATOM 672 O O . SER A 1 89 ? 4.418 2.574 7.762 1 98.69 89 SER A O 1
ATOM 674 N N . GLY A 1 90 ? 5.242 2.531 5.625 1 98.81 90 GLY A N 1
ATOM 675 C CA . GLY A 1 90 ? 4.805 1.169 5.363 1 98.81 90 GLY A CA 1
ATOM 676 C C . GLY A 1 90 ? 3.303 1.049 5.184 1 98.81 90 GLY A C 1
ATOM 677 O O . GLY A 1 90 ? 2.699 0.06 5.602 1 98.81 90 GLY A O 1
ATOM 678 N N . ILE A 1 91 ? 2.666 1.943 4.586 1 98.88 91 ILE A N 1
ATOM 679 C CA . ILE A 1 91 ? 1.215 2.096 4.637 1 98.88 91 ILE A CA 1
ATOM 680 C C . ILE A 1 91 ? 0.558 1.103 3.682 1 98.88 91 ILE A C 1
ATOM 682 O O . ILE A 1 91 ? 1.149 0.719 2.67 1 98.88 91 ILE A O 1
ATOM 686 N N . ASN A 1 92 ? -0.615 0.722 4 1 98.88 92 ASN A N 1
ATOM 687 C CA . ASN A 1 92 ? -1.516 0.084 3.047 1 98.88 92 ASN A CA 1
ATOM 688 C C . ASN A 1 92 ? -2.748 0.942 2.779 1 98.88 92 ASN A C 1
ATOM 690 O O . ASN A 1 92 ? -2.893 2.025 3.35 1 98.88 92 ASN A O 1
ATOM 694 N N . LEU A 1 93 ? -3.551 0.552 1.844 1 98.94 93 LEU A N 1
A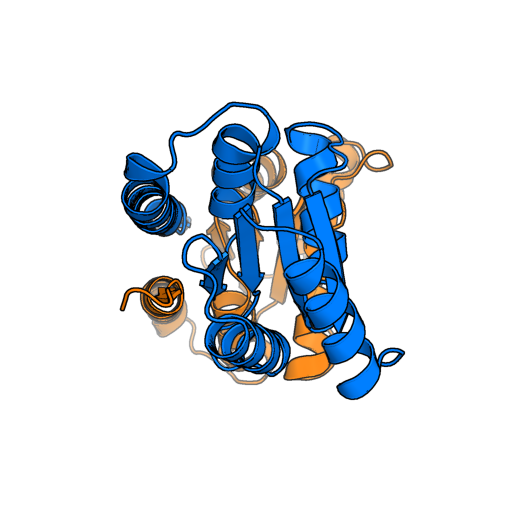TOM 695 C CA . LEU A 1 93 ? -4.676 1.374 1.409 1 98.94 93 LEU A CA 1
ATOM 696 C C . LEU A 1 93 ? -5.699 1.528 2.527 1 98.94 93 LEU A C 1
ATOM 698 O O . LEU A 1 93 ? -6.305 2.592 2.678 1 98.94 93 LEU A O 1
ATOM 702 N N . ALA A 1 94 ? -5.934 0.498 3.314 1 98.88 94 ALA A N 1
ATOM 703 C CA . ALA A 1 94 ? -6.891 0.558 4.414 1 98.88 94 ALA A CA 1
ATOM 704 C C . ALA A 1 94 ? -6.562 1.707 5.363 1 98.88 94 ALA A C 1
ATOM 706 O O . ALA A 1 94 ? -7.457 2.438 5.797 1 98.88 94 ALA A O 1
ATOM 707 N N . LEU A 1 95 ? -5.32 1.878 5.656 1 98.94 95 LEU A N 1
ATOM 708 C CA . LEU A 1 95 ? -4.895 2.957 6.539 1 98.94 95 LEU A CA 1
ATOM 709 C C . LEU A 1 95 ? -5.203 4.316 5.926 1 98.94 95 LEU A C 1
ATOM 711 O O . LEU A 1 95 ? -5.738 5.199 6.598 1 98.94 95 LEU A O 1
ATOM 715 N N . VAL A 1 96 ? -4.848 4.473 4.645 1 98.88 96 VAL A N 1
ATOM 716 C CA . VAL A 1 96 ? -4.984 5.77 3.994 1 98.88 96 VAL A CA 1
ATOM 717 C C . VAL A 1 96 ? -6.461 6.148 3.898 1 98.88 96 VAL A C 1
ATOM 719 O O . VAL A 1 96 ? -6.828 7.305 4.137 1 98.88 96 VAL A O 1
ATOM 722 N N . VAL A 1 97 ? -7.281 5.184 3.592 1 98.69 97 VAL A N 1
ATOM 723 C CA . VAL A 1 97 ? -8.719 5.422 3.52 1 98.69 97 VAL A CA 1
ATOM 724 C C . VAL A 1 97 ? -9.25 5.82 4.898 1 98.69 97 VAL A C 1
ATOM 726 O O . VAL A 1 97 ? -10.016 6.777 5.023 1 98.69 97 VAL A O 1
ATOM 729 N N . ASP A 1 98 ? -8.844 5.062 5.895 1 98.56 98 ASP A N 1
ATOM 730 C CA . ASP A 1 98 ? -9.25 5.336 7.27 1 98.56 98 ASP A CA 1
ATOM 731 C C . ASP A 1 98 ? -8.852 6.754 7.684 1 98.56 98 ASP A C 1
ATOM 733 O O . ASP A 1 98 ? -9.68 7.504 8.203 1 98.56 98 ASP A O 1
ATOM 737 N N . LEU A 1 99 ? -7.625 7.145 7.406 1 98.38 99 LEU A N 1
ATOM 738 C CA . LEU A 1 99 ? -7.121 8.461 7.777 1 98.38 99 LEU A CA 1
ATOM 739 C C . LEU A 1 99 ? -7.828 9.562 6.988 1 98.38 99 LEU A C 1
ATOM 741 O O . LEU A 1 99 ? -8.125 10.625 7.531 1 98.38 99 LEU A O 1
ATOM 745 N N . ALA A 1 100 ? -8.047 9.312 5.688 1 98.06 100 ALA A N 1
ATOM 746 C CA . ALA A 1 100 ? -8.781 10.281 4.875 1 98.06 100 ALA A CA 1
ATOM 747 C C . ALA A 1 100 ? -10.156 10.57 5.473 1 98.06 100 ALA A C 1
ATOM 749 O O . ALA A 1 100 ? -10.539 11.734 5.617 1 98.06 100 ALA A O 1
ATOM 750 N N . MET A 1 101 ? -10.859 9.555 5.875 1 96.69 101 MET A N 1
ATOM 751 C CA . MET A 1 101 ? -12.211 9.695 6.418 1 96.69 101 MET A CA 1
ATOM 752 C C . MET A 1 101 ? -12.18 10.43 7.758 1 96.69 101 MET A C 1
ATOM 754 O O . MET A 1 101 ? -12.992 11.32 8 1 96.69 101 MET A O 1
ATOM 758 N N . LYS A 1 102 ? -11.227 10.125 8.578 1 96.12 102 LYS A N 1
ATOM 759 C CA . LYS A 1 102 ? -11.188 10.641 9.945 1 96.12 102 LYS A CA 1
ATOM 760 C C . LYS A 1 102 ? -10.609 12.055 9.977 1 96.12 102 LYS A C 1
ATOM 762 O O . LYS A 1 102 ? -11.031 12.891 10.781 1 96.12 102 LYS A O 1
ATOM 767 N N . CYS A 1 103 ? -9.672 12.336 9.055 1 94.25 103 CYS A N 1
ATOM 768 C CA . CYS A 1 103 ? -8.898 13.555 9.211 1 94.25 103 CYS A CA 1
ATOM 769 C C . CYS A 1 103 ? -9.234 14.562 8.125 1 94.25 103 CYS A C 1
ATOM 771 O O . CYS A 1 103 ? -9.023 15.766 8.297 1 94.25 103 CYS A O 1
ATOM 773 N N . CYS A 1 104 ? -9.688 14.047 6.984 1 93.31 104 CYS A N 1
ATOM 774 C CA . CYS A 1 104 ? -9.906 14.969 5.871 1 93.31 104 CYS A CA 1
ATOM 775 C C . CYS A 1 104 ? -11.391 15.172 5.613 1 93.31 104 CYS A C 1
ATOM 777 O O . CYS A 1 104 ? -11.789 16.172 5.016 1 93.31 104 CYS A O 1
ATOM 779 N N . PHE A 1 105 ? -12.227 14.242 6.059 1 88.31 105 PHE A N 1
ATOM 780 C CA . PHE A 1 105 ? -13.664 14.367 5.836 1 88.31 105 PHE A CA 1
ATOM 781 C C . PHE A 1 105 ? -14.391 14.617 7.145 1 88.31 105 PHE A C 1
ATOM 783 O O . PHE A 1 105 ? -15.602 14.844 7.152 1 88.31 105 PHE A O 1
ATOM 790 N N . SER A 1 106 ? -13.727 14.508 8.227 1 87.06 106 SER A N 1
ATOM 791 C CA . SER A 1 106 ? -14.25 14.812 9.547 1 87.06 106 SER A CA 1
ATOM 792 C C . SER A 1 106 ? -13.234 15.578 10.391 1 87.06 106 SER A C 1
ATOM 794 O O . SER A 1 106 ? -12.07 15.68 10.016 1 87.06 106 SER A O 1
ATOM 796 N N . GLU A 1 107 ? -13.695 16.156 11.484 1 87.06 107 GLU A N 1
ATOM 797 C CA . GLU A 1 107 ? -12.805 16.859 12.391 1 87.06 107 GLU A CA 1
ATOM 798 C C . GLU A 1 107 ? -12.281 15.938 13.484 1 87.06 107 GLU A C 1
ATOM 800 O O . GLU A 1 107 ? -13.008 15.086 13.984 1 87.06 107 GLU A O 1
ATOM 805 N N . VAL A 1 108 ? -10.992 16.094 13.734 1 89.44 108 VAL A N 1
ATOM 806 C CA . VAL A 1 108 ? -10.367 15.359 14.836 1 89.44 108 VAL A CA 1
ATOM 807 C C . VAL A 1 108 ? -9.664 16.344 15.773 1 89.44 108 VAL A C 1
ATOM 809 O O . VAL A 1 108 ? -8.953 17.234 15.32 1 89.44 108 VAL A O 1
ATOM 812 N N . GLU A 1 109 ? -9.953 16.125 16.984 1 90.06 109 GLU A N 1
ATOM 813 C CA . GLU A 1 109 ? -9.305 16.969 17.969 1 90.06 109 GLU A CA 1
ATOM 814 C C . GLU A 1 109 ? -7.812 16.672 18.062 1 90.06 109 GLU A C 1
ATOM 816 O O . GLU A 1 109 ? -7.395 15.516 18.016 1 90.06 109 GLU A O 1
ATOM 821 N N . GLU A 1 110 ? -7.086 17.75 18.297 1 88.06 110 GLU A N 1
ATOM 822 C CA . GLU A 1 110 ? -5.633 17.641 18.344 1 88.06 110 GLU A CA 1
ATOM 823 C C . GLU A 1 110 ? -5.176 16.688 19.438 1 88.06 110 GLU A C 1
ATOM 825 O O . GLU A 1 110 ? -4.23 15.922 19.25 1 88.06 110 GLU A O 1
ATOM 830 N N . GLU A 1 111 ? -5.898 16.719 20.5 1 89.81 111 GLU A N 1
ATOM 831 C CA . GLU A 1 111 ? -5.504 15.93 21.672 1 89.81 111 GLU A CA 1
ATOM 832 C C . GLU A 1 111 ? -5.68 14.438 21.406 1 89.81 111 GLU A C 1
ATOM 834 O O . GLU A 1 111 ? -5.062 13.609 22.078 1 89.81 111 GLU A O 1
ATOM 839 N N . GLU A 1 112 ? -6.406 14.164 20.406 1 92.25 112 GLU A N 1
ATOM 840 C CA . GLU A 1 112 ? -6.719 12.766 20.141 1 92.25 112 GLU A CA 1
ATOM 841 C C . GLU A 1 112 ? -5.988 12.266 18.906 1 92.25 112 GLU A C 1
ATOM 843 O O . GLU A 1 112 ? -5.992 11.062 18.609 1 92.25 112 GLU A O 1
ATOM 848 N N . LEU A 1 113 ? -5.305 13.086 18.297 1 93.75 113 LEU A N 1
ATOM 849 C CA . LEU A 1 113 ? -4.777 12.797 16.969 1 93.75 113 LEU A CA 1
ATOM 850 C C . LEU A 1 113 ? -3.756 11.664 17.016 1 93.75 113 LEU A C 1
ATOM 852 O O . LEU A 1 113 ? -3.867 10.688 16.281 1 93.75 113 LEU A O 1
ATOM 856 N N . GLU A 1 114 ? -2.824 11.766 17.891 1 93.81 114 GLU A N 1
ATOM 857 C CA . GLU A 1 114 ? -1.765 10.758 17.953 1 93.81 114 GLU A CA 1
ATOM 858 C C . GLU A 1 114 ? -2.328 9.383 18.281 1 93.81 114 GLU A C 1
ATOM 860 O O . GLU A 1 114 ? -1.948 8.383 17.656 1 93.81 114 GLU A O 1
ATOM 865 N N . THR A 1 115 ? -3.168 9.359 19.266 1 95.38 115 THR A N 1
ATOM 866 C CA . THR A 1 115 ? -3.791 8.094 19.641 1 95.38 115 THR A CA 1
ATOM 867 C C . THR A 1 115 ? -4.609 7.535 18.484 1 95.38 115 THR A C 1
ATOM 869 O O . THR A 1 115 ? -4.578 6.332 18.219 1 95.38 115 THR A O 1
ATOM 872 N N . MET A 1 116 ? -5.309 8.383 17.844 1 96.31 116 MET A N 1
ATOM 873 C CA . MET A 1 116 ? -6.105 7.965 16.688 1 96.31 116 MET A CA 1
ATOM 874 C C . MET A 1 116 ? -5.219 7.395 15.594 1 96.31 116 MET A C 1
ATOM 876 O O . MET A 1 116 ? -5.547 6.371 14.992 1 96.31 116 MET A O 1
ATOM 880 N N . LEU A 1 117 ? -4.102 8.016 15.344 1 97.75 117 LEU A N 1
ATOM 881 C CA . LEU A 1 117 ? -3.164 7.547 14.328 1 97.75 117 LEU A CA 1
ATOM 882 C C . LEU A 1 117 ? -2.625 6.168 14.688 1 97.75 117 LEU A C 1
ATOM 884 O O . LEU A 1 117 ? -2.553 5.281 13.828 1 97.75 117 LEU A O 1
ATOM 888 N N . LEU A 1 118 ? -2.277 6 15.938 1 97.25 118 LEU A N 1
ATOM 889 C CA . LEU A 1 118 ? -1.756 4.719 16.406 1 97.25 118 LEU A CA 1
ATOM 890 C C . LEU A 1 118 ? -2.803 3.6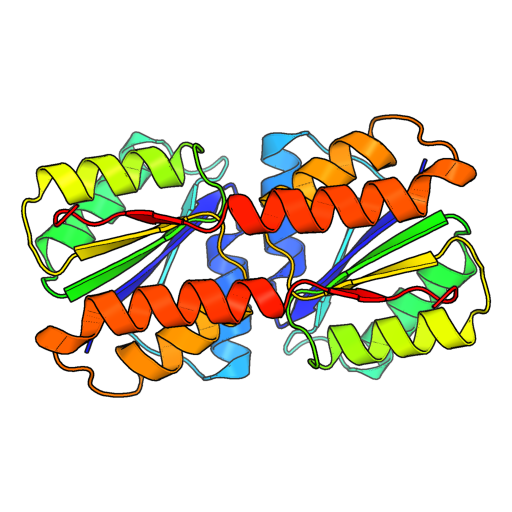21 16.25 1 97.25 118 LEU A C 1
ATOM 892 O O . LEU A 1 118 ? -2.492 2.516 15.805 1 97.25 118 LEU A O 1
ATOM 896 N N . ASP A 1 119 ? -3.969 3.93 16.609 1 97.94 119 ASP A N 1
ATOM 897 C CA . ASP A 1 119 ? -5.055 2.963 16.484 1 97.94 119 ASP A CA 1
ATOM 898 C C . ASP A 1 119 ? -5.285 2.588 15.023 1 97.94 119 ASP A C 1
ATOM 900 O O . ASP A 1 119 ? -5.492 1.416 14.695 1 97.94 119 ASP A O 1
ATOM 904 N N . SER A 1 120 ? -5.297 3.545 14.172 1 98.5 120 SER A N 1
ATOM 905 C CA . SER A 1 120 ? -5.5 3.307 12.742 1 98.5 120 SER A CA 1
ATOM 906 C C . SER A 1 120 ? -4.406 2.416 12.172 1 98.5 120 SER A C 1
ATOM 908 O O . SER A 1 120 ? -4.676 1.543 11.344 1 98.5 120 SER A O 1
ATOM 910 N N . VAL A 1 121 ? -3.166 2.668 12.578 1 98.56 121 VAL A N 1
ATOM 911 C CA . VAL A 1 121 ? -2.049 1.842 12.133 1 98.56 121 VAL A CA 1
ATOM 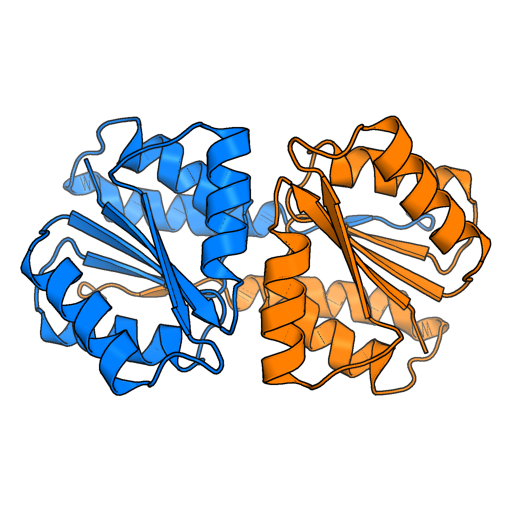912 C C . VAL A 1 121 ? -2.266 0.397 12.578 1 98.56 121 VAL A C 1
ATOM 914 O O . VAL A 1 121 ? -2.166 -0.53 11.773 1 98.56 121 VAL A O 1
ATOM 917 N N . ASN A 1 122 ? -2.623 0.229 13.781 1 98.12 122 ASN A N 1
ATOM 918 C CA . ASN A 1 122 ? -2.824 -1.113 14.32 1 98.12 122 ASN A CA 1
ATOM 919 C C . ASN A 1 122 ? -3.986 -1.824 13.633 1 98.12 122 ASN A C 1
ATOM 921 O O . ASN A 1 122 ? -3.875 -2.996 13.266 1 98.12 122 ASN A O 1
ATOM 925 N N . ASP A 1 123 ? -5.047 -1.116 13.508 1 98.44 123 ASP A N 1
ATOM 926 C CA . ASP A 1 123 ? -6.219 -1.692 12.852 1 98.44 123 ASP A CA 1
ATOM 927 C C . ASP A 1 123 ? -5.906 -2.09 11.414 1 98.44 123 ASP A C 1
ATOM 929 O O . ASP A 1 123 ? -6.371 -3.125 10.938 1 98.44 123 ASP A O 1
ATOM 933 N N . SER A 1 124 ? -5.172 -1.267 10.742 1 98.56 124 SER A N 1
ATOM 934 C CA . SER A 1 124 ? -4.879 -1.509 9.336 1 98.56 124 SER A CA 1
ATOM 935 C C . SER A 1 124 ? -3.982 -2.729 9.156 1 98.56 124 SER A C 1
ATOM 937 O O . SER A 1 124 ? -4.09 -3.447 8.156 1 98.56 124 SER A O 1
ATOM 939 N N . LYS A 1 125 ? -3.08 -2.996 10.148 1 98.44 125 LYS A N 1
ATOM 940 C CA . LYS A 1 125 ? -2.24 -4.191 10.125 1 98.44 125 LYS A CA 1
ATOM 941 C C . LYS A 1 125 ? -3.09 -5.457 10.062 1 98.44 125 LYS A C 1
ATOM 943 O O . LYS A 1 125 ? -2.727 -6.422 9.391 1 98.44 125 LYS A O 1
ATOM 948 N N . GLU A 1 126 ? -4.227 -5.383 10.648 1 97.94 126 GLU A N 1
ATOM 949 C CA . GLU A 1 126 ? -5.082 -6.559 10.766 1 97.94 126 GLU A CA 1
ATOM 950 C C . GLU A 1 126 ? -5.766 -6.871 9.438 1 97.94 126 GLU A C 1
ATOM 952 O O . GLU A 1 126 ? -6.316 -7.961 9.258 1 97.94 126 GLU A O 1
ATOM 957 N N . THR A 1 127 ? -5.734 -5.965 8.57 1 98.38 127 THR A N 1
ATOM 958 C CA . THR A 1 127 ? -6.406 -6.18 7.293 1 98.38 127 THR A CA 1
ATOM 959 C C . THR A 1 127 ? -5.504 -6.945 6.328 1 98.38 127 THR A C 1
ATOM 961 O O . THR A 1 127 ? -5.957 -7.391 5.27 1 98.38 127 THR A O 1
ATOM 964 N N . MET A 1 128 ? -4.223 -7.074 6.656 1 98.56 128 MET A N 1
ATOM 965 C CA . MET A 1 128 ? -3.309 -7.863 5.836 1 98.56 128 MET A CA 1
ATOM 966 C C . MET A 1 128 ? -3.477 -9.352 6.113 1 98.56 128 MET A C 1
ATOM 968 O O . MET A 1 128 ? -3.08 -9.844 7.172 1 98.56 128 MET A O 1
ATOM 972 N N . THR A 1 129 ? -4.094 -10.023 5.188 1 97.12 129 THR A N 1
ATOM 973 C CA . THR A 1 129 ? -4.461 -11.414 5.449 1 97.12 129 THR A CA 1
ATOM 974 C C . THR A 1 129 ? -4.18 -12.281 4.23 1 97.12 129 THR A C 1
ATOM 976 O O . THR A 1 129 ? -4.254 -11.812 3.092 1 97.12 129 THR A O 1
ATOM 979 N N . LEU A 1 130 ? -3.809 -13.531 4.531 1 97.19 130 LEU A N 1
ATOM 980 C CA . LEU A 1 130 ? -3.607 -14.555 3.506 1 97.19 130 LEU A CA 1
ATOM 981 C C . LEU A 1 130 ? -4.789 -15.516 3.453 1 97.19 130 LEU A C 1
ATOM 983 O O . LEU A 1 130 ? -5.285 -15.953 4.492 1 97.19 130 LEU A O 1
ATOM 987 N N . LEU A 1 131 ? -5.316 -15.688 2.299 1 88.19 131 LEU A N 1
ATOM 988 C CA . LEU A 1 131 ? -6.281 -16.75 2.043 1 88.19 131 LEU A CA 1
ATOM 989 C C . LEU A 1 131 ? -5.742 -17.734 1.014 1 88.19 131 LEU A C 1
ATOM 991 O O . LEU A 1 131 ? -5.098 -17.328 0.04 1 88.19 131 LEU A O 1
ATOM 995 N N . SER A 1 132 ? -5.863 -19 1.331 1 77.5 132 SER A N 1
ATOM 996 C CA . SER A 1 132 ? -5.484 -20.047 0.389 1 77.5 132 SER A CA 1
ATOM 997 C C . SER A 1 132 ? -6.57 -21.109 0.281 1 77.5 132 SER A C 1
ATOM 999 O O . SER A 1 132 ? -7.508 -21.141 1.083 1 77.5 132 SER A O 1
ATOM 1001 N N . ASN A 1 133 ? -6.504 -21.781 -0.81 1 72.38 133 ASN A N 1
ATOM 1002 C CA . ASN A 1 133 ? -7.402 -22.906 -0.993 1 72.38 133 ASN A CA 1
ATOM 1003 C C . ASN A 1 133 ? -7.102 -24.031 -0.002 1 72.38 133 ASN A C 1
ATOM 1005 O O . ASN A 1 133 ? -7.855 -25 0.09 1 72.38 133 ASN A O 1
ATOM 1009 N N . ARG A 1 134 ? -6.039 -23.781 0.637 1 63.53 134 ARG A N 1
ATOM 1010 C CA . ARG A 1 134 ? -5.699 -24.844 1.58 1 63.53 134 ARG A CA 1
ATOM 1011 C C . ARG A 1 134 ? -6.359 -24.594 2.934 1 63.53 134 ARG A C 1
ATOM 1013 O O . ARG A 1 134 ? -6.355 -25.484 3.797 1 63.53 134 ARG A O 1
ATOM 1020 N N . MET A 1 135 ? -6.84 -23.375 2.955 1 50.09 135 MET A N 1
ATOM 1021 C CA . MET A 1 135 ? -7.496 -23.109 4.234 1 50.09 135 MET A CA 1
ATOM 1022 C C . MET A 1 135 ? -8.93 -23.641 4.227 1 50.09 135 MET A C 1
ATOM 1024 O O . MET A 1 135 ? -9.586 -23.656 3.184 1 50.09 135 MET A O 1
ATOM 1028 N N . MET B 1 1 ? 9.172 -20.359 -10.938 1 86.62 1 MET B N 1
ATOM 1029 C CA . MET B 1 1 ? 8.891 -18.969 -10.617 1 86.62 1 MET B CA 1
ATOM 1030 C C . MET B 1 1 ? 7.387 -18.734 -10.5 1 86.62 1 MET B C 1
ATOM 1032 O O . MET B 1 1 ? 6.59 -19.469 -11.086 1 86.62 1 MET B O 1
ATOM 1036 N N . CYS B 1 2 ? 7.039 -17.859 -9.648 1 92.75 2 CYS B N 1
ATOM 1037 C CA . CYS B 1 2 ? 5.633 -17.547 -9.438 1 92.75 2 CYS B CA 1
ATOM 1038 C C . CYS B 1 2 ? 5.219 -16.328 -10.273 1 92.75 2 CYS B C 1
ATOM 1040 O O . CYS B 1 2 ? 6.062 -15.523 -10.656 1 92.75 2 CYS B O 1
ATOM 1042 N N . LYS B 1 3 ? 3.977 -16.328 -10.625 1 96.31 3 LYS B N 1
ATOM 1043 C CA . LYS B 1 3 ? 3.359 -15.102 -11.117 1 96.31 3 LYS B CA 1
ATOM 1044 C C . LYS B 1 3 ? 2.828 -14.258 -9.961 1 96.31 3 LYS B C 1
ATOM 1046 O O . LYS B 1 3 ? 2.1 -14.758 -9.102 1 96.31 3 LYS B O 1
ATOM 1051 N N . LEU B 1 4 ? 3.295 -13.086 -9.891 1 98.5 4 LEU B N 1
ATOM 1052 C CA . LEU B 1 4 ? 2.809 -12.125 -8.906 1 98.5 4 LEU B CA 1
ATOM 1053 C C . LEU B 1 4 ? 1.862 -11.117 -9.547 1 98.5 4 LEU B C 1
ATOM 1055 O O . LEU B 1 4 ? 2.262 -10.367 -10.438 1 98.5 4 LEU B O 1
ATOM 1059 N N . VAL B 1 5 ? 0.629 -11.109 -9.078 1 98.88 5 VAL B N 1
ATOM 1060 C CA . VAL B 1 5 ? -0.406 -10.297 -9.711 1 98.88 5 VAL B CA 1
ATOM 1061 C C . VAL B 1 5 ? -0.954 -9.281 -8.711 1 98.88 5 VAL B C 1
ATOM 1063 O O . VAL B 1 5 ? -1.538 -9.656 -7.695 1 98.88 5 VAL B O 1
ATOM 1066 N N . ILE B 1 6 ? -0.807 -8.008 -9.016 1 98.94 6 ILE B N 1
ATOM 1067 C CA . ILE B 1 6 ? -1.301 -6.934 -8.156 1 98.94 6 ILE B CA 1
ATOM 1068 C C . ILE B 1 6 ? -2.672 -6.473 -8.648 1 98.94 6 ILE B C 1
ATOM 1070 O O . ILE B 1 6 ? -2.834 -6.129 -9.82 1 98.94 6 ILE B O 1
ATOM 1074 N N . VAL B 1 7 ? -3.664 -6.469 -7.766 1 98.94 7 VAL B N 1
ATOM 1075 C CA . VAL B 1 7 ? -5.008 -6.039 -8.133 1 98.94 7 VAL B CA 1
ATOM 1076 C C . VAL B 1 7 ? -5.512 -4.996 -7.137 1 98.94 7 VAL B C 1
ATOM 1078 O O . VAL B 1 7 ? -5.113 -5.004 -5.969 1 98.94 7 VAL B O 1
ATOM 1081 N N . GLY B 1 8 ? -6.383 -4.172 -7.59 1 98.94 8 GLY B N 1
ATOM 1082 C CA . GLY B 1 8 ? -6.883 -3.172 -6.66 1 98.94 8 GLY B CA 1
ATOM 1083 C C . GLY B 1 8 ? -7.684 -2.074 -7.336 1 98.94 8 GLY B C 1
ATOM 1084 O O . GLY B 1 8 ? -8 -2.172 -8.523 1 98.94 8 GLY B O 1
ATOM 1085 N N . HIS B 1 9 ? -8.156 -1.085 -6.559 1 98.94 9 HIS B N 1
ATOM 1086 C CA . HIS B 1 9 ? -8.977 0.04 -6.992 1 98.94 9 HIS B CA 1
ATOM 1087 C C . HIS B 1 9 ? -8.133 1.09 -7.707 1 98.94 9 HIS B C 1
ATOM 1089 O O . HIS B 1 9 ? -6.988 1.344 -7.324 1 98.94 9 HIS B O 1
ATOM 1095 N N . GLY B 1 10 ? -8.781 1.75 -8.688 1 98.75 10 GLY B N 1
ATOM 1096 C CA . GLY B 1 10 ? -8.078 2.824 -9.367 1 98.75 10 GLY B CA 1
ATOM 1097 C C . GLY B 1 10 ? -6.766 2.383 -9.984 1 98.75 10 GLY B C 1
ATOM 1098 O O . GLY B 1 10 ? -6.691 1.323 -10.617 1 98.75 10 GLY B O 1
ATOM 1099 N N . ASN B 1 11 ? -5.742 3.244 -9.82 1 98.81 11 ASN B N 1
ATOM 1100 C CA . ASN B 1 11 ? -4.418 2.932 -10.344 1 98.81 11 ASN B CA 1
ATOM 1101 C C . ASN B 1 11 ? -3.463 2.506 -9.227 1 98.81 11 ASN B C 1
ATOM 1103 O O . ASN B 1 11 ? -2.246 2.654 -9.359 1 98.81 11 ASN B O 1
ATOM 1107 N N . PHE B 1 12 ? -4.07 2.02 -8.141 1 98.94 12 PHE B N 1
ATOM 1108 C CA . PHE B 1 12 ? -3.236 1.5 -7.062 1 98.94 12 PHE B CA 1
ATOM 1109 C C . PHE B 1 12 ? -2.312 0.402 -7.574 1 98.94 12 PHE B C 1
ATOM 1111 O O . PHE B 1 12 ? -1.099 0.458 -7.363 1 98.94 12 PHE B O 1
ATOM 1118 N N . PRO B 1 13 ? -2.812 -0.561 -8.383 1 98.94 13 PRO B N 1
ATOM 1119 C CA . PRO B 1 13 ? -1.947 -1.664 -8.805 1 98.94 13 PRO B CA 1
ATOM 1120 C C . PRO B 1 13 ? -0.808 -1.205 -9.711 1 98.94 13 PRO B C 1
ATOM 1122 O O . PRO B 1 13 ? 0.345 -1.594 -9.508 1 98.94 13 PRO B O 1
ATOM 1125 N N 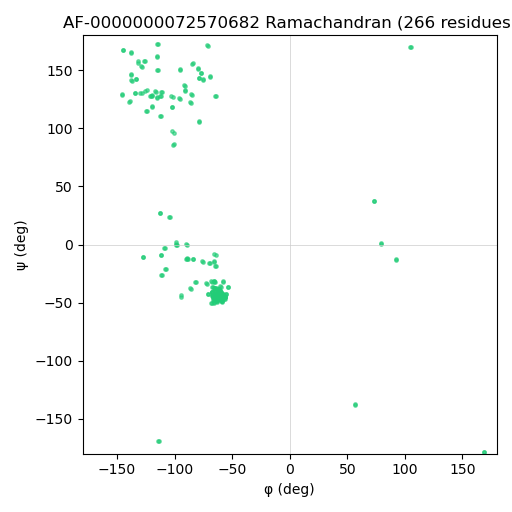. SER B 1 14 ? -1.165 -0.418 -10.695 1 98.88 14 SER B N 1
ATOM 1126 C CA . SER B 1 14 ? -0.116 0.049 -11.594 1 98.88 14 SER B CA 1
ATOM 1127 C C . SER B 1 14 ? 0.875 0.952 -10.867 1 98.88 14 SER B C 1
ATOM 1129 O O . SER B 1 14 ? 2.062 0.975 -11.203 1 98.88 14 SER B O 1
ATOM 1131 N N . GLY B 1 15 ? 0.383 1.721 -9.844 1 98.88 15 GLY B N 1
ATOM 1132 C CA . GLY B 1 15 ? 1.28 2.486 -8.992 1 98.88 15 GLY B CA 1
ATOM 1133 C C . GLY B 1 15 ? 2.26 1.619 -8.227 1 98.88 15 GLY B C 1
ATOM 1134 O O . GLY B 1 15 ? 3.453 1.921 -8.172 1 98.88 15 GLY B O 1
ATOM 1135 N N . VAL B 1 16 ? 1.779 0.561 -7.621 1 98.94 16 VAL B N 1
ATOM 1136 C CA . VAL B 1 16 ? 2.633 -0.374 -6.895 1 98.94 16 VAL B CA 1
ATOM 1137 C C . VAL B 1 16 ? 3.652 -0.991 -7.852 1 98.94 16 VAL B C 1
ATOM 1139 O O . VAL B 1 16 ? 4.84 -1.087 -7.523 1 98.94 16 VAL B O 1
ATOM 1142 N N . LEU B 1 17 ? 3.186 -1.383 -9.031 1 98.88 17 LEU B N 1
ATOM 1143 C CA . LEU B 1 17 ? 4.078 -1.982 -10.016 1 98.88 17 LEU B CA 1
ATOM 1144 C C . LEU B 1 17 ? 5.199 -1.016 -10.398 1 98.88 17 LEU B C 1
ATOM 1146 O O . LEU B 1 17 ? 6.352 -1.423 -10.547 1 98.88 17 LEU B O 1
ATOM 1150 N N . SER B 1 18 ? 4.887 0.214 -10.555 1 98.81 18 SER B N 1
ATOM 1151 C CA . SER B 1 18 ? 5.895 1.214 -10.891 1 98.81 18 SER B CA 1
ATOM 1152 C C . SER B 1 18 ? 6.957 1.316 -9.805 1 98.81 18 SER B C 1
ATOM 1154 O O . SER B 1 18 ? 8.148 1.461 -10.094 1 98.81 18 SER B O 1
ATOM 1156 N N . ALA B 1 19 ? 6.547 1.271 -8.523 1 98.81 19 ALA B N 1
ATOM 1157 C CA . ALA B 1 19 ? 7.473 1.327 -7.398 1 98.81 19 ALA B CA 1
ATOM 1158 C C . ALA B 1 19 ? 8.352 0.079 -7.348 1 98.81 19 ALA B C 1
ATOM 1160 O O . ALA B 1 19 ? 9.562 0.173 -7.16 1 98.81 19 ALA B O 1
ATOM 1161 N N . VAL B 1 20 ? 7.699 -1.052 -7.543 1 98.56 20 VAL B N 1
ATOM 1162 C CA . VAL B 1 20 ? 8.43 -2.318 -7.531 1 98.56 20 VAL B CA 1
ATOM 1163 C C . VAL B 1 20 ? 9.484 -2.318 -8.633 1 98.56 20 VAL B C 1
ATOM 1165 O O . VAL B 1 20 ? 10.625 -2.723 -8.398 1 98.56 20 VAL B O 1
ATOM 1168 N N . SER B 1 21 ? 9.117 -1.857 -9.789 1 98 21 SER B N 1
ATOM 1169 C CA . SER B 1 21 ? 10.047 -1.812 -10.914 1 98 21 SER B CA 1
ATOM 1170 C C . SER B 1 21 ? 11.258 -0.94 -10.602 1 98 21 SER B C 1
ATOM 1172 O O . SER B 1 21 ? 12.383 -1.276 -10.969 1 98 21 SER B O 1
ATOM 1174 N N . LEU B 1 22 ? 11.039 0.103 -9.961 1 97.56 22 LEU B N 1
ATOM 1175 C CA . LEU B 1 22 ? 12.125 1.001 -9.57 1 97.56 22 LEU B CA 1
ATOM 1176 C C . LEU B 1 22 ? 13.031 0.341 -8.539 1 97.56 22 LEU B C 1
ATOM 1178 O O . LEU B 1 22 ? 14.25 0.505 -8.578 1 97.56 22 LEU B O 1
ATOM 1182 N N . LEU B 1 23 ? 12.414 -0.43 -7.66 1 97.62 23 LEU B N 1
ATOM 1183 C CA . LEU B 1 23 ? 13.133 -0.926 -6.488 1 97.62 23 LEU B CA 1
ATOM 1184 C C . LEU B 1 23 ? 13.875 -2.217 -6.812 1 97.62 23 LEU B C 1
ATOM 1186 O O . LEU B 1 23 ? 14.984 -2.438 -6.328 1 97.62 23 LEU B O 1
ATOM 1190 N N . VAL B 1 24 ? 13.289 -3.076 -7.625 1 96.62 24 VAL B N 1
ATOM 1191 C CA . VAL B 1 24 ? 13.898 -4.395 -7.801 1 96.62 24 VAL B CA 1
ATOM 1192 C C . VAL B 1 24 ? 14.086 -4.68 -9.289 1 96.62 24 VAL B C 1
ATOM 1194 O O . VAL B 1 24 ? 14.742 -5.656 -9.664 1 96.62 24 VAL B O 1
ATOM 1197 N N . GLY B 1 25 ? 13.516 -3.881 -10.148 1 96.06 25 GLY B N 1
ATOM 1198 C CA . GLY B 1 25 ? 13.641 -4.102 -11.586 1 96.06 25 GLY B CA 1
ATOM 1199 C C . GLY B 1 25 ? 12.383 -4.672 -12.211 1 96.06 25 GLY B C 1
ATOM 1200 O O . GLY B 1 25 ? 11.438 -5.035 -11.5 1 96.06 25 GLY B O 1
ATOM 1201 N N . ASN B 1 26 ? 12.406 -4.672 -13.555 1 96.06 26 ASN B N 1
ATOM 1202 C CA . ASN B 1 26 ? 11.281 -5.246 -14.289 1 96.06 26 ASN B CA 1
ATOM 1203 C C . ASN B 1 26 ? 11.352 -6.77 -14.312 1 96.06 26 ASN B C 1
ATOM 1205 O O . ASN B 1 26 ? 12.438 -7.348 -14.359 1 96.06 26 ASN B O 1
ATOM 1209 N N . ASN B 1 27 ? 10.219 -7.363 -14.227 1 96.19 27 ASN B N 1
ATOM 1210 C CA . ASN B 1 27 ? 10.078 -8.812 -14.312 1 96.19 27 ASN B CA 1
ATOM 1211 C C . ASN B 1 27 ? 8.766 -9.211 -15 1 96.19 27 ASN B C 1
ATOM 1213 O O . ASN B 1 27 ? 7.699 -8.734 -14.617 1 96.19 27 ASN B O 1
ATOM 1217 N N . GLU B 1 28 ? 8.836 -10.055 -15.969 1 95.88 28 GLU B N 1
ATOM 1218 C CA . GLU B 1 28 ? 7.668 -10.445 -16.766 1 95.88 28 GLU B CA 1
ATOM 1219 C C . GLU B 1 28 ? 6.66 -11.211 -15.906 1 95.88 28 GLU B C 1
ATOM 1221 O O . GLU B 1 28 ? 5.5 -11.367 -16.297 1 95.88 28 GLU B O 1
ATOM 1226 N N . ASN B 1 29 ? 7.086 -11.672 -14.734 1 96.88 29 ASN B N 1
ATOM 1227 C CA . ASN B 1 29 ? 6.215 -12.461 -13.867 1 96.88 29 ASN B CA 1
ATOM 1228 C C . ASN B 1 29 ? 5.418 -11.578 -12.914 1 96.88 29 ASN B C 1
ATOM 1230 O O . ASN B 1 29 ? 4.625 -12.078 -12.117 1 96.88 29 ASN B O 1
ATOM 1234 N N . ILE B 1 30 ? 5.621 -10.32 -13 1 98.44 30 ILE B N 1
ATOM 1235 C CA . ILE B 1 30 ? 4.867 -9.383 -12.18 1 98.44 30 ILE B CA 1
ATOM 1236 C C . ILE B 1 30 ? 3.938 -8.555 -13.062 1 98.44 30 ILE B C 1
ATOM 1238 O O . ILE B 1 30 ? 4.375 -7.965 -14.047 1 98.44 30 ILE B O 1
ATOM 1242 N N . CYS B 1 31 ? 2.709 -8.531 -12.695 1 98.5 31 CYS B N 1
ATOM 1243 C CA . CYS B 1 31 ? 1.786 -7.695 -13.453 1 98.5 31 CYS B CA 1
ATOM 1244 C C . CYS B 1 31 ? 0.729 -7.082 -12.547 1 98.5 31 CYS B C 1
ATOM 1246 O O . CYS B 1 31 ? 0.657 -7.418 -11.359 1 98.5 31 CYS B O 1
ATOM 1248 N N . ALA B 1 32 ? 0.019 -6.125 -13.07 1 98.88 32 ALA B N 1
ATOM 1249 C CA . ALA B 1 32 ? -0.981 -5.379 -12.312 1 98.88 32 ALA B CA 1
ATOM 1250 C C . ALA B 1 32 ? -2.281 -5.246 -13.102 1 98.88 32 ALA B C 1
ATOM 1252 O O . ALA B 1 32 ? -2.262 -5.074 -14.32 1 98.88 32 ALA B O 1
ATOM 1253 N N . PHE B 1 33 ? -3.375 -5.324 -12.398 1 98.88 33 PHE B N 1
ATOM 1254 C CA . PHE B 1 33 ? -4.691 -5.07 -12.977 1 98.88 33 PHE B CA 1
ATOM 1255 C C . PHE B 1 33 ? -5.426 -3.996 -12.18 1 98.88 33 PHE B C 1
ATOM 1257 O O . PHE B 1 33 ? -5.809 -4.219 -11.031 1 98.88 33 PHE B O 1
ATOM 1264 N N . ASP B 1 34 ? -5.664 -2.902 -12.805 1 98.88 34 ASP B N 1
ATOM 1265 C CA . ASP B 1 34 ? -6.395 -1.779 -12.227 1 98.88 34 ASP B CA 1
ATOM 1266 C C . ASP B 1 34 ? -7.898 -1.962 -12.383 1 98.88 34 ASP B C 1
ATOM 1268 O O . ASP B 1 34 ? -8.383 -2.281 -13.469 1 98.88 34 ASP B O 1
ATOM 1272 N N . LEU B 1 35 ? -8.656 -1.832 -11.336 1 98.81 35 LEU B N 1
ATOM 1273 C CA . LEU B 1 35 ? -10.102 -1.654 -11.43 1 98.81 35 LEU B CA 1
ATOM 1274 C C . LEU B 1 35 ? -10.484 -0.191 -11.242 1 98.81 35 LEU B C 1
ATOM 1276 O O . LEU B 1 35 ? -10.758 0.243 -10.117 1 98.81 35 LEU B O 1
ATOM 1280 N N . ASP B 1 36 ? -10.445 0.517 -12.328 1 98 36 ASP B N 1
ATOM 1281 C CA . ASP B 1 36 ? -10.734 1.947 -12.305 1 98 36 ASP B CA 1
ATOM 1282 C C . ASP B 1 36 ? -12.008 2.262 -13.086 1 98 36 ASP B C 1
ATOM 1284 O O . ASP B 1 36 ? -12.828 1.374 -13.328 1 98 36 ASP B O 1
ATOM 1288 N N . LYS B 1 37 ? -12.266 3.549 -13.344 1 96.44 37 LYS B N 1
ATOM 1289 C CA . LYS B 1 37 ? -13.5 4 -13.977 1 96.44 37 LYS B CA 1
ATOM 1290 C C . LYS B 1 37 ? -13.609 3.469 -15.406 1 96.44 37 LYS B C 1
ATOM 1292 O O . LYS B 1 37 ? -14.703 3.408 -15.961 1 96.44 37 LYS B O 1
ATOM 1297 N N . ASN B 1 38 ? -12.516 3.049 -15.969 1 97.44 38 ASN B N 1
ATOM 1298 C CA . ASN B 1 38 ? -12.5 2.6 -17.359 1 97.44 38 ASN B CA 1
ATOM 1299 C C . ASN B 1 38 ? -12.578 1.078 -17.453 1 97.44 38 ASN B C 1
ATOM 1301 O O . ASN B 1 38 ? -12.477 0.515 -18.547 1 97.44 38 ASN B O 1
ATOM 1305 N N . GLU B 1 39 ? -12.633 0.405 -16.422 1 97.94 39 GLU B N 1
ATOM 1306 C CA . GLU B 1 39 ? -12.672 -1.054 -16.359 1 97.94 39 GLU B CA 1
ATOM 1307 C C . GLU B 1 39 ? -13.938 -1.546 -15.672 1 97.94 39 GLU B C 1
ATOM 1309 O O . GLU B 1 39 ? -14.273 -1.089 -14.57 1 97.94 39 GLU B O 1
ATOM 1314 N N . THR B 1 40 ? -14.711 -2.5 -16.328 1 97.75 40 THR B N 1
ATOM 1315 C CA . THR B 1 40 ? -15.891 -3.096 -15.719 1 97.75 40 THR B CA 1
ATOM 1316 C C . THR B 1 40 ? -15.5 -4.262 -14.812 1 97.75 40 THR B C 1
ATOM 1318 O O . THR B 1 40 ? -14.414 -4.828 -14.961 1 97.75 40 THR B O 1
ATOM 1321 N N . HIS B 1 41 ? -16.359 -4.582 -13.828 1 98.25 41 HIS B N 1
ATOM 1322 C CA . HIS B 1 41 ? -16.125 -5.758 -12.992 1 98.25 41 HIS B CA 1
ATOM 1323 C C . HIS B 1 41 ? -15.945 -7.008 -13.844 1 98.25 41 HIS B C 1
ATOM 1325 O O . HIS B 1 41 ? -15.086 -7.844 -13.555 1 98.25 41 HIS B O 1
ATOM 1331 N N . GLU B 1 42 ? -16.672 -7.086 -14.914 1 98.25 42 GLU B N 1
ATOM 1332 C CA . GLU B 1 42 ? -16.609 -8.242 -15.805 1 98.25 42 GLU B CA 1
ATOM 1333 C C . GLU B 1 42 ? -15.258 -8.305 -16.531 1 98.25 42 GLU B C 1
ATOM 1335 O O . GLU B 1 42 ? -14.648 -9.375 -16.625 1 98.25 42 GLU B O 1
ATOM 1340 N N . GLY B 1 43 ? -14.883 -7.211 -17.109 1 98.56 43 GLY B N 1
ATOM 1341 C CA . GLY B 1 43 ? -13.578 -7.176 -17.75 1 98.56 43 GLY B CA 1
ATOM 1342 C C . GLY B 1 43 ? -12.438 -7.496 -16.812 1 98.56 43 GLY B C 1
ATOM 1343 O O . GLY B 1 43 ? -11.523 -8.25 -17.172 1 98.56 43 GLY B O 1
ATOM 1344 N N . PHE B 1 44 ? -12.516 -6.949 -15.656 1 98.81 44 PHE B N 1
ATOM 1345 C CA . PHE B 1 44 ? -11.539 -7.199 -14.602 1 98.81 44 PHE B CA 1
ATOM 1346 C C . PHE B 1 44 ? -11.484 -8.688 -14.258 1 98.81 44 PHE B C 1
ATOM 1348 O O . PHE B 1 44 ? -10.406 -9.273 -14.211 1 98.81 44 PHE B O 1
ATOM 1355 N N . GLU B 1 45 ? -12.617 -9.219 -14.055 1 98.69 45 GLU B N 1
ATOM 1356 C CA . GLU B 1 45 ? -12.734 -10.633 -13.727 1 98.69 45 GLU B CA 1
ATOM 1357 C C . GLU B 1 45 ? -12.148 -11.516 -14.828 1 98.69 45 GLU B C 1
ATOM 1359 O O . GLU B 1 45 ? -11.453 -12.492 -14.547 1 98.69 45 GLU B O 1
ATOM 1364 N N . GLN B 1 46 ? -12.391 -11.211 -16.031 1 98.62 46 GLN B N 1
ATOM 1365 C CA . GLN B 1 46 ? -11.914 -11.992 -17.156 1 98.62 46 GLN B CA 1
ATOM 1366 C C . GLN B 1 46 ? -10.383 -12 -17.219 1 98.62 46 GLN B C 1
ATOM 1368 O O . GLN B 1 46 ? -9.773 -13.031 -17.5 1 98.62 46 GLN B O 1
ATOM 1373 N N . LYS B 1 47 ? -9.805 -10.898 -16.984 1 98.56 47 LYS B N 1
ATOM 1374 C CA . LYS B 1 47 ? -8.352 -10.797 -17 1 98.56 47 LYS B CA 1
ATOM 1375 C C . LYS B 1 47 ? -7.73 -11.703 -15.93 1 98.56 47 LYS B C 1
ATOM 1377 O O . LYS B 1 47 ? -6.77 -12.422 -16.203 1 98.56 47 LYS B O 1
ATOM 1382 N N . ILE B 1 48 ? -8.289 -11.656 -14.758 1 98.62 48 ILE B N 1
ATOM 1383 C CA . ILE B 1 48 ? -7.754 -12.445 -13.656 1 98.62 48 ILE B CA 1
ATOM 1384 C C . ILE B 1 48 ? -7.973 -13.93 -13.938 1 98.62 48 ILE B C 1
ATOM 1386 O O . ILE B 1 48 ? -7.07 -14.75 -13.727 1 98.62 48 ILE B O 1
ATOM 1390 N N . LYS B 1 49 ? -9.141 -14.258 -14.414 1 98.38 49 LYS B N 1
ATOM 1391 C CA . LYS B 1 49 ? -9.461 -15.648 -14.727 1 98.38 49 LYS B CA 1
ATOM 1392 C C . LYS B 1 49 ? -8.492 -16.219 -15.758 1 98.38 49 LYS B C 1
ATOM 1394 O O . LYS B 1 49 ? -7.992 -17.328 -15.602 1 98.38 49 LYS B O 1
ATOM 1399 N N . GLU B 1 50 ? -8.312 -15.469 -16.797 1 98.5 50 GLU B N 1
ATOM 1400 C CA . GLU B 1 50 ? -7.395 -15.898 -17.844 1 98.5 50 GLU B CA 1
ATOM 1401 C C . GLU B 1 50 ? -5.996 -16.141 -17.281 1 98.5 50 GLU B C 1
ATOM 1403 O O . GLU B 1 50 ? -5.34 -17.125 -17.641 1 98.5 50 GLU B O 1
ATOM 1408 N N . LEU B 1 51 ? -5.562 -15.281 -16.484 1 98.25 51 LEU B N 1
ATOM 1409 C CA . LEU B 1 51 ? -4.238 -15.414 -15.883 1 98.25 51 LEU B CA 1
ATOM 1410 C C . LEU B 1 51 ? -4.152 -16.656 -15.008 1 98.25 51 LEU B C 1
ATOM 1412 O O . LEU B 1 51 ? -3.189 -17.422 -15.102 1 98.25 51 LEU B O 1
ATOM 1416 N N . LEU B 1 52 ? -5.133 -16.859 -14.164 1 97 52 LEU B N 1
ATOM 1417 C CA . LEU B 1 52 ? -5.16 -18 -13.258 1 97 52 LEU B CA 1
ATOM 1418 C C . LEU B 1 52 ? -5.227 -19.312 -14.031 1 97 52 LEU B C 1
ATOM 1420 O O . LEU B 1 52 ? -4.57 -20.281 -13.672 1 97 52 LEU B O 1
ATOM 1424 N N . ASP B 1 53 ? -5.973 -19.297 -15.117 1 97.31 53 ASP B N 1
ATOM 1425 C CA . ASP B 1 53 ? -6.121 -20.5 -15.938 1 97.31 53 ASP B CA 1
ATOM 1426 C C . ASP B 1 53 ? -4.797 -20.891 -16.578 1 97.31 53 ASP B C 1
ATOM 1428 O O . ASP B 1 53 ? -4.5 -22.078 -16.734 1 97.31 53 ASP B O 1
ATOM 1432 N N . ASN B 1 54 ? -4.023 -19.906 -16.875 1 96.81 54 ASN B N 1
ATOM 1433 C CA . ASN B 1 54 ? -2.842 -20.156 -17.688 1 96.81 54 ASN B CA 1
ATOM 1434 C C . ASN B 1 54 ? -1.585 -20.281 -16.844 1 96.81 54 ASN B C 1
ATOM 1436 O O . ASN B 1 54 ? -0.48 -20.422 -17.359 1 96.81 54 ASN B O 1
ATOM 1440 N N . ASN B 1 55 ? -1.725 -20.188 -15.539 1 95.44 55 ASN B N 1
ATOM 1441 C CA . ASN B 1 55 ? -0.585 -20.281 -14.633 1 95.44 55 ASN B CA 1
ATOM 1442 C C . ASN B 1 55 ? -0.916 -21.125 -13.406 1 95.44 55 ASN B C 1
ATOM 1444 O O . ASN B 1 55 ? -2.023 -21.047 -12.867 1 95.44 55 ASN B O 1
ATOM 1448 N N . ASP B 1 56 ? 0.029 -21.922 -12.938 1 91.25 56 ASP B N 1
ATOM 1449 C CA . ASP B 1 56 ? -0.207 -22.828 -11.812 1 91.25 56 ASP B CA 1
ATOM 1450 C C . ASP B 1 56 ? 0.229 -22.188 -10.492 1 91.25 56 ASP B C 1
ATOM 1452 O O . ASP B 1 56 ? -0.468 -22.297 -9.484 1 91.25 56 ASP B O 1
ATOM 1456 N N . LYS B 1 57 ? 1.377 -21.578 -10.484 1 93.69 57 LYS B N 1
ATOM 1457 C CA . LYS B 1 57 ? 1.897 -20.938 -9.281 1 93.69 57 LYS B CA 1
ATOM 1458 C C . LYS B 1 57 ? 1.672 -19.422 -9.32 1 93.69 57 LYS B C 1
ATOM 1460 O O . LYS B 1 57 ? 2.465 -18.688 -9.914 1 93.69 57 LYS B O 1
ATOM 1465 N N . VAL B 1 58 ? 0.552 -18.969 -8.672 1 96.44 58 VAL B N 1
ATOM 1466 C CA . VAL B 1 58 ? 0.158 -17.562 -8.742 1 96.44 58 VAL B CA 1
ATOM 1467 C C . VAL B 1 58 ? -0.075 -17.016 -7.336 1 96.44 58 VAL B C 1
ATOM 1469 O O . VAL B 1 58 ? -0.734 -17.656 -6.516 1 96.44 58 VAL B O 1
ATOM 1472 N N . ILE B 1 59 ? 0.514 -15.914 -7.094 1 97.94 59 ILE B N 1
ATOM 1473 C CA . ILE B 1 59 ? 0.214 -15.141 -5.895 1 97.94 59 ILE B CA 1
ATOM 1474 C C . ILE B 1 59 ? -0.477 -13.836 -6.281 1 97.94 59 ILE B C 1
ATOM 1476 O O . ILE B 1 59 ? 0.136 -12.961 -6.898 1 97.94 59 ILE B O 1
ATOM 1480 N N . VAL B 1 60 ? -1.745 -13.727 -5.957 1 98.69 60 VAL B N 1
ATOM 1481 C CA . VAL B 1 60 ? -2.471 -12.469 -6.141 1 98.69 60 VAL B CA 1
ATOM 1482 C C . VAL B 1 60 ? -2.377 -11.633 -4.867 1 98.69 60 VAL B C 1
ATOM 1484 O O . VAL B 1 60 ? -2.541 -12.148 -3.762 1 98.69 60 VAL B O 1
ATOM 1487 N N . VAL B 1 61 ? -2.064 -10.367 -5.047 1 98.94 61 VAL B N 1
ATOM 1488 C CA . VAL B 1 61 ? -2.043 -9.445 -3.918 1 98.94 61 VAL B CA 1
ATOM 1489 C C . VAL B 1 61 ? -3.018 -8.297 -4.172 1 98.94 61 VAL B C 1
ATOM 1491 O O . VAL B 1 61 ? -2.973 -7.656 -5.223 1 98.94 61 VAL B O 1
ATOM 1494 N N . ALA B 1 62 ? -3.922 -8.062 -3.168 1 98.94 62 ALA B N 1
ATOM 1495 C CA . ALA B 1 62 ? -5.008 -7.102 -3.342 1 98.94 62 ALA B CA 1
ATOM 1496 C C . ALA B 1 62 ? -4.855 -5.918 -2.389 1 98.94 62 ALA B C 1
ATOM 1498 O O . ALA B 1 62 ? -4.41 -6.086 -1.25 1 98.94 62 ALA B O 1
ATOM 1499 N N . ASP B 1 63 ? -5.332 -4.816 -2.816 1 98.94 63 ASP B N 1
ATOM 1500 C CA . ASP B 1 63 ? -5.121 -3.557 -2.111 1 98.94 63 ASP B CA 1
ATOM 1501 C C . ASP B 1 63 ? -5.922 -3.514 -0.811 1 98.94 63 ASP B C 1
ATOM 1503 O O . ASP B 1 63 ? -5.449 -2.988 0.198 1 98.94 63 ASP B O 1
ATOM 1507 N N . LEU B 1 64 ? -7.113 -3.953 -0.846 1 98.81 64 LEU B N 1
ATOM 1508 C CA . LEU B 1 64 ? -8.047 -3.73 0.255 1 98.81 64 LEU B CA 1
ATOM 1509 C C . LEU B 1 64 ? -8.883 -4.98 0.521 1 98.81 64 LEU B C 1
ATOM 1511 O O . LEU B 1 64 ? -9.594 -5.457 -0.365 1 98.81 64 LEU B O 1
ATOM 1515 N N . THR B 1 65 ? -8.805 -5.461 1.751 1 98.5 65 THR B N 1
ATOM 1516 C CA . THR B 1 65 ? -9.594 -6.625 2.145 1 98.5 65 THR B CA 1
ATOM 1517 C C . THR B 1 65 ? -11.086 -6.309 2.08 1 98.5 65 THR B C 1
ATOM 1519 O O . THR B 1 65 ? -11.531 -5.289 2.605 1 98.5 65 THR B O 1
ATOM 1522 N N . GLY B 1 66 ? -11.766 -7.172 1.38 1 97.88 66 GLY B N 1
ATOM 1523 C CA . GLY B 1 66 ? -13.211 -7.02 1.297 1 97.88 66 GLY B CA 1
ATOM 1524 C C . GLY B 1 66 ? -13.656 -6.207 0.098 1 97.88 66 GLY B C 1
ATOM 1525 O O . GLY B 1 66 ? -14.852 -6.152 -0.213 1 97.88 66 GLY B O 1
ATOM 1526 N N . GLY B 1 67 ? -12.766 -5.504 -0.591 1 98.31 67 GLY B N 1
ATOM 1527 C CA . GLY B 1 67 ? -13.125 -4.754 -1.784 1 98.31 67 GLY B CA 1
ATOM 1528 C C . GLY B 1 67 ? -13.445 -5.641 -2.975 1 98.31 67 GLY B C 1
ATOM 1529 O O . GLY B 1 67 ? -13.094 -6.82 -2.984 1 98.31 67 GLY B O 1
ATOM 1530 N N . ALA B 1 68 ? -13.93 -5.07 -3.996 1 98.5 68 ALA B N 1
ATOM 1531 C CA . ALA B 1 68 ? -14.328 -5.816 -5.188 1 98.5 68 ALA B CA 1
ATOM 1532 C C . ALA B 1 68 ? -13.133 -6.523 -5.82 1 98.5 68 ALA B C 1
ATOM 1534 O O . ALA B 1 68 ? -13.203 -7.715 -6.133 1 98.5 68 ALA B O 1
ATOM 1535 N N . PRO B 1 69 ? -12 -5.871 -6 1 98.81 69 PRO B N 1
ATOM 1536 C CA . PRO B 1 69 ? -10.867 -6.598 -6.578 1 98.81 69 PRO B CA 1
ATOM 1537 C C . PRO B 1 69 ? -10.484 -7.832 -5.766 1 98.81 69 PRO B C 1
ATOM 1539 O O . PRO B 1 69 ? -10.242 -8.898 -6.336 1 98.81 69 PRO B O 1
ATOM 1542 N N . HIS B 1 70 ? -10.461 -7.676 -4.465 1 98.69 70 HIS B N 1
ATOM 1543 C CA . HIS B 1 70 ? -10.133 -8.789 -3.58 1 98.69 70 HIS B CA 1
ATOM 1544 C C . HIS B 1 70 ? -11.18 -9.898 -3.689 1 98.69 70 HIS B C 1
ATOM 1546 O O . HIS B 1 70 ? -10.828 -11.07 -3.855 1 98.69 70 HIS B O 1
ATOM 1552 N N . GLN B 1 71 ? -12.414 -9.531 -3.613 1 98.38 71 GLN B N 1
ATOM 1553 C CA . GLN B 1 71 ? -13.492 -10.516 -3.611 1 98.38 71 GLN B CA 1
ATOM 1554 C C . GLN B 1 71 ? -13.539 -11.289 -4.93 1 98.38 71 GLN B C 1
ATOM 1556 O O . GLN B 1 71 ? -13.734 -12.508 -4.934 1 98.38 71 GLN B O 1
ATOM 1561 N N . ILE B 1 72 ? -13.383 -10.586 -5.996 1 98.69 72 ILE B N 1
ATOM 1562 C CA . ILE B 1 72 ? -13.398 -11.211 -7.312 1 98.69 72 ILE B CA 1
ATOM 1563 C C . ILE B 1 72 ? -12.234 -12.188 -7.43 1 98.69 72 ILE B C 1
ATOM 1565 O O . ILE B 1 72 ? -12.422 -13.344 -7.816 1 98.69 72 ILE B O 1
ATOM 1569 N N . ALA B 1 73 ? -11.031 -11.773 -7.07 1 98.44 73 ALA B N 1
ATOM 1570 C CA . ALA B 1 73 ? -9.844 -12.625 -7.172 1 98.44 73 ALA B CA 1
ATOM 1571 C C . ALA B 1 73 ? -9.961 -13.844 -6.266 1 98.44 73 ALA B C 1
ATOM 1573 O O . ALA B 1 73 ? -9.641 -14.961 -6.676 1 98.44 73 ALA B O 1
ATOM 1574 N N . ALA B 1 74 ? -10.414 -13.594 -5.039 1 97.75 74 ALA B N 1
ATOM 1575 C CA . ALA B 1 74 ? -10.57 -14.688 -4.082 1 97.75 74 ALA B CA 1
ATOM 1576 C C . ALA B 1 74 ? -11.539 -15.742 -4.602 1 97.75 74 ALA B C 1
ATOM 1578 O O . ALA B 1 74 ? -11.273 -16.938 -4.52 1 97.75 74 ALA B O 1
ATOM 1579 N N . ARG B 1 75 ? -12.641 -15.266 -5.102 1 97.56 75 ARG B N 1
ATOM 1580 C CA . ARG B 1 75 ? -13.641 -16.172 -5.648 1 97.56 75 ARG B CA 1
ATOM 1581 C C . ARG B 1 75 ? -13.062 -17 -6.793 1 97.56 75 ARG B C 1
ATOM 1583 O O . ARG B 1 75 ? -13.273 -18.219 -6.859 1 97.56 75 ARG B O 1
ATOM 1590 N N . LEU B 1 76 ? -12.375 -16.375 -7.672 1 97.75 76 LEU B N 1
ATOM 1591 C CA . LEU B 1 76 ? -11.812 -17.047 -8.836 1 97.75 76 LEU B CA 1
ATOM 1592 C C . LEU B 1 76 ? -10.766 -18.078 -8.414 1 97.75 76 LEU B C 1
ATOM 1594 O O . LEU B 1 76 ? -10.664 -19.156 -9.008 1 97.75 76 LEU B O 1
ATOM 1598 N N . ILE B 1 77 ? -9.961 -17.781 -7.406 1 96.69 77 ILE B N 1
ATOM 1599 C CA . ILE B 1 77 ? -8.938 -18.703 -6.906 1 96.69 77 ILE B CA 1
ATOM 1600 C C . ILE B 1 77 ? -9.609 -19.922 -6.281 1 96.69 77 ILE B C 1
ATOM 1602 O O . ILE B 1 77 ? -9.195 -21.062 -6.535 1 96.69 77 ILE B O 1
ATOM 1606 N N . LEU B 1 78 ? -10.602 -19.672 -5.504 1 94.56 78 LEU B N 1
ATOM 1607 C CA . LEU B 1 78 ? -11.344 -20.766 -4.891 1 94.56 78 LEU B CA 1
ATOM 1608 C C . LEU B 1 78 ? -11.984 -21.656 -5.953 1 94.56 78 LEU B C 1
ATOM 1610 O O . LEU B 1 78 ? -11.953 -22.891 -5.848 1 94.56 78 LEU B O 1
ATOM 1614 N N . GLU B 1 79 ? -12.477 -21.031 -7.008 1 94.25 79 GLU B N 1
ATOM 1615 C CA . GLU B 1 79 ? -13.148 -21.75 -8.086 1 94.25 79 GLU B CA 1
ATOM 1616 C C . GLU B 1 79 ? -12.156 -22.547 -8.93 1 94.25 79 GLU B C 1
ATOM 1618 O O . GLU B 1 79 ? -12.508 -23.578 -9.508 1 94.25 79 GLU B O 1
ATOM 1623 N N . SER B 1 80 ? -10.992 -22 -9.055 1 91.06 80 SER B N 1
ATOM 1624 C CA . SER B 1 80 ? -9.977 -22.672 -9.867 1 91.06 80 SER B CA 1
ATOM 1625 C C . SER B 1 80 ? -9.641 -24.047 -9.297 1 91.06 80 SER B C 1
ATOM 1627 O O . SER B 1 80 ? -9.344 -24.984 -10.047 1 91.06 80 SER B O 1
ATOM 1629 N N . GLY B 1 81 ? -9.539 -24.188 -7.953 1 88.94 81 GLY B N 1
ATOM 1630 C CA . GLY B 1 81 ? -9.219 -25.438 -7.293 1 88.94 81 GLY B CA 1
ATOM 1631 C C . GLY B 1 81 ? -7.734 -25.766 -7.316 1 88.94 81 GLY B C 1
ATOM 1632 O O . GLY B 1 81 ? -7.316 -26.812 -6.836 1 88.94 81 GLY B O 1
ATOM 1633 N N . LYS B 1 82 ? -7.008 -24.891 -7.871 1 92.06 82 LYS B N 1
ATOM 1634 C CA . LYS B 1 82 ? -5.57 -25.109 -7.922 1 92.06 82 LYS B CA 1
ATOM 1635 C C . LYS B 1 82 ? -4.926 -24.859 -6.559 1 92.06 82 LYS B C 1
ATOM 1637 O O . LYS B 1 82 ? -5.23 -23.875 -5.895 1 92.06 82 LYS B O 1
ATOM 1642 N N . MET B 1 83 ? -3.953 -25.688 -6.223 1 90.69 83 MET B N 1
ATOM 1643 C CA . MET B 1 83 ? -3.439 -25.703 -4.855 1 90.69 83 MET B CA 1
ATOM 1644 C C . MET B 1 83 ? -2.295 -24.719 -4.691 1 90.69 83 MET B C 1
ATOM 1646 O O . MET B 1 83 ? -1.894 -24.406 -3.568 1 90.69 83 MET B O 1
ATOM 1650 N N . ASN B 1 84 ? -1.752 -24.188 -5.766 1 92.56 84 ASN B N 1
ATOM 1651 C CA . ASN B 1 84 ? -0.604 -23.281 -5.676 1 92.56 84 ASN B CA 1
ATOM 1652 C C . ASN B 1 84 ? -0.972 -21.859 -6.086 1 92.56 84 ASN B C 1
ATOM 1654 O O . ASN B 1 84 ? -0.155 -21.156 -6.676 1 92.56 84 ASN B O 1
ATOM 1658 N N . GLN B 1 85 ? -2.234 -21.516 -5.906 1 95.5 85 GLN B N 1
ATOM 1659 C CA . GLN B 1 85 ? -2.701 -20.156 -6.098 1 95.5 85 GLN B CA 1
ATOM 1660 C C . GLN B 1 85 ? -3.197 -19.547 -4.785 1 95.5 85 GLN B C 1
ATOM 1662 O O . GLN B 1 85 ? -3.975 -20.188 -4.066 1 95.5 85 GLN B O 1
ATOM 1667 N N . TYR B 1 86 ? -2.643 -18.406 -4.484 1 97.06 86 TYR B N 1
ATOM 1668 C CA . TYR B 1 86 ? -2.893 -17.719 -3.215 1 97.06 86 TYR B CA 1
ATOM 1669 C C . TYR B 1 86 ? -3.369 -16.297 -3.441 1 97.06 86 TYR B C 1
ATOM 1671 O O . TYR B 1 86 ? -3.127 -15.711 -4.5 1 97.06 86 TYR B O 1
ATOM 1679 N N . ILE B 1 87 ? -4.031 -15.812 -2.43 1 98.31 87 ILE B N 1
ATOM 1680 C CA . ILE B 1 87 ? -4.336 -14.383 -2.449 1 98.31 87 ILE B CA 1
ATOM 1681 C C . ILE B 1 87 ? -4.023 -13.773 -1.085 1 98.31 87 ILE B C 1
ATOM 1683 O O . ILE B 1 87 ? -4.375 -14.336 -0.047 1 98.31 87 ILE B O 1
ATOM 1687 N N . ILE B 1 88 ? -3.291 -12.688 -1.116 1 98.75 88 ILE B N 1
ATOM 1688 C CA . ILE B 1 88 ? -3.047 -11.836 0.042 1 98.75 88 ILE B CA 1
ATOM 1689 C C . ILE B 1 88 ? -3.75 -10.492 -0.146 1 98.75 88 ILE B C 1
ATOM 1691 O O . ILE B 1 88 ? -3.67 -9.891 -1.216 1 98.75 88 ILE B O 1
ATOM 1695 N N . SER B 1 89 ? -4.5 -10.039 0.878 1 98.69 89 SER B N 1
ATOM 1696 C CA . SER B 1 89 ? -5.188 -8.758 0.79 1 98.69 89 SER B CA 1
ATOM 1697 C C . SER B 1 89 ? -4.645 -7.766 1.812 1 98.69 89 SER B C 1
ATOM 1699 O O . SER B 1 89 ? -3.986 -8.164 2.777 1 98.69 89 SER B O 1
ATOM 1701 N N . GLY B 1 90 ? -4.926 -6.473 1.561 1 98.81 90 GLY B N 1
ATOM 1702 C CA . GLY B 1 90 ? -4.465 -5.426 2.457 1 98.81 90 GLY B CA 1
ATOM 1703 C C . GLY B 1 90 ? -2.973 -5.164 2.35 1 98.81 90 GLY B C 1
ATOM 1704 O O . GLY B 1 90 ? -2.314 -4.875 3.352 1 98.81 90 GLY B O 1
ATOM 1705 N N . ILE B 1 91 ? -2.402 -5.215 1.238 1 98.94 91 ILE B N 1
ATOM 1706 C CA . ILE B 1 91 ? -0.957 -5.297 1.058 1 98.94 91 ILE B CA 1
ATOM 1707 C C . ILE B 1 91 ? -0.333 -3.914 1.226 1 98.94 91 ILE B C 1
ATOM 1709 O O . ILE B 1 91 ? -0.977 -2.9 0.949 1 98.94 91 ILE B O 1
ATOM 1713 N N . ASN B 1 92 ? 0.857 -3.895 1.658 1 98.88 92 ASN B N 1
ATOM 1714 C CA . ASN B 1 92 ? 1.714 -2.721 1.529 1 98.88 92 ASN B CA 1
ATOM 1715 C C . ASN B 1 92 ? 2.902 -2.992 0.61 1 98.88 92 ASN B C 1
ATOM 1717 O O . ASN B 1 92 ? 3.049 -4.098 0.089 1 98.88 92 ASN B O 1
ATOM 1721 N N . LEU B 1 93 ? 3.656 -1.995 0.299 1 98.94 93 LEU B N 1
ATOM 1722 C CA . LEU B 1 93 ? 4.727 -2.115 -0.686 1 98.94 93 LEU B CA 1
ATOM 1723 C C . LEU B 1 93 ? 5.812 -3.066 -0.196 1 98.94 93 LEU B C 1
ATOM 1725 O O . LEU B 1 93 ? 6.395 -3.812 -0.987 1 98.94 93 LEU B O 1
ATOM 1729 N N . ALA B 1 94 ? 6.129 -3.055 1.089 1 98.88 94 ALA B N 1
ATOM 1730 C CA . ALA B 1 94 ? 7.152 -3.938 1.646 1 98.88 94 ALA B CA 1
ATOM 1731 C C . ALA B 1 94 ? 6.848 -5.398 1.327 1 98.88 94 ALA B C 1
ATOM 1733 O O . ALA B 1 94 ? 7.746 -6.156 0.952 1 98.88 94 ALA B O 1
ATOM 1734 N N . LEU B 1 95 ? 5.625 -5.773 1.445 1 98.94 95 LEU B N 1
ATOM 1735 C CA . LEU B 1 95 ? 5.223 -7.145 1.15 1 98.94 95 LEU B CA 1
ATOM 1736 C C . LEU B 1 95 ? 5.449 -7.473 -0.322 1 98.94 95 LEU B C 1
ATOM 1738 O O . LEU B 1 95 ? 6 -8.531 -0.649 1 98.94 95 LEU B O 1
ATOM 1742 N N . VAL B 1 96 ? 5.008 -6.559 -1.202 1 98.88 96 VAL B N 1
ATOM 1743 C CA . VAL B 1 96 ? 5.066 -6.824 -2.635 1 98.88 96 VAL B CA 1
ATOM 1744 C C . VAL B 1 96 ? 6.523 -6.938 -3.082 1 98.88 96 VAL B C 1
ATOM 1746 O O . VAL B 1 96 ? 6.871 -7.816 -3.873 1 98.88 96 VAL B O 1
ATOM 1749 N N . VAL B 1 97 ? 7.355 -6.086 -2.553 1 98.69 97 VAL B N 1
ATOM 1750 C CA . VAL B 1 97 ? 8.773 -6.129 -2.873 1 98.69 97 VAL B CA 1
ATOM 1751 C C . VAL B 1 97 ? 9.375 -7.449 -2.387 1 98.69 97 VAL B C 1
ATOM 1753 O O . VAL B 1 97 ? 10.109 -8.109 -3.121 1 98.69 97 VAL B O 1
ATOM 1756 N N . ASP B 1 98 ? 9.062 -7.793 -1.149 1 98.5 98 ASP B N 1
ATOM 1757 C CA . ASP B 1 98 ? 9.539 -9.039 -0.563 1 98.5 98 ASP B CA 1
ATOM 1758 C C . ASP B 1 98 ? 9.133 -10.242 -1.411 1 98.5 98 ASP B C 1
ATOM 1760 O O . ASP B 1 98 ? 9.961 -11.094 -1.741 1 98.5 98 ASP B O 1
ATOM 1764 N N . LEU B 1 99 ? 7.871 -10.297 -1.819 1 98.31 99 LEU B N 1
ATOM 1765 C CA . LEU B 1 99 ? 7.352 -11.406 -2.609 1 98.31 99 LEU B CA 1
ATOM 1766 C C . LEU B 1 99 ? 7.977 -11.422 -4 1 98.31 99 LEU B C 1
ATOM 1768 O O . LEU B 1 99 ? 8.273 -12.492 -4.535 1 98.31 99 LEU B O 1
ATOM 1772 N N . ALA B 1 100 ? 8.125 -10.234 -4.602 1 97.88 100 ALA B N 1
ATOM 1773 C CA . ALA B 1 100 ? 8.773 -10.156 -5.906 1 97.88 100 ALA B CA 1
ATOM 1774 C C . ALA B 1 100 ? 10.172 -10.766 -5.859 1 97.88 100 ALA B C 1
ATOM 1776 O O . ALA B 1 100 ? 10.531 -11.578 -6.719 1 97.88 100 ALA B O 1
AT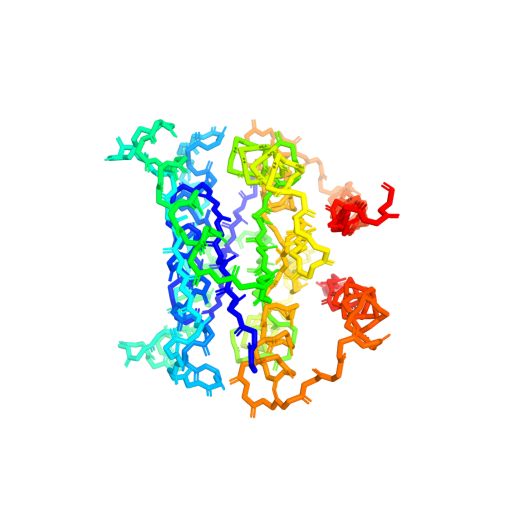OM 1777 N N . MET B 1 101 ? 10.93 -10.453 -4.852 1 96.5 101 MET B N 1
ATOM 1778 C CA . MET B 1 101 ? 12.305 -10.93 -4.719 1 96.5 101 MET B CA 1
ATOM 1779 C C . MET B 1 101 ? 12.336 -12.438 -4.484 1 96.5 101 MET B C 1
ATOM 1781 O O . MET B 1 101 ? 13.141 -13.141 -5.09 1 96.5 101 MET B O 1
ATOM 1785 N N . LYS B 1 102 ? 11.445 -12.93 -3.693 1 95.88 102 LYS B N 1
ATOM 1786 C CA . LYS B 1 102 ? 11.477 -14.328 -3.277 1 95.88 102 LYS B CA 1
ATOM 1787 C C . LYS B 1 102 ? 10.859 -15.234 -4.34 1 95.88 102 LYS B C 1
ATOM 1789 O O . LYS B 1 102 ? 11.305 -16.359 -4.539 1 95.88 102 LYS B O 1
ATOM 1794 N N . CYS B 1 103 ? 9.859 -14.695 -5.062 1 93.81 103 CYS B N 1
ATOM 1795 C CA . CYS B 1 103 ? 9.055 -15.586 -5.891 1 93.81 103 CYS B CA 1
ATOM 1796 C C . CYS B 1 103 ? 9.305 -15.328 -7.371 1 93.81 103 CYS B C 1
ATOM 1798 O O . CYS B 1 103 ? 9.094 -16.203 -8.203 1 93.81 103 CYS B O 1
ATOM 1800 N N . CYS B 1 104 ? 9.703 -14.094 -7.676 1 92.69 104 CYS B N 1
ATOM 1801 C CA . CYS B 1 104 ? 9.82 -13.766 -9.094 1 92.69 104 CYS B CA 1
ATOM 1802 C C . CYS B 1 104 ? 11.281 -13.656 -9.508 1 92.69 104 CYS B C 1
ATOM 1804 O O . CYS B 1 104 ? 11.609 -13.758 -10.695 1 92.69 104 CYS B O 1
ATOM 1806 N N . PHE B 1 105 ? 12.172 -13.43 -8.547 1 87.5 105 PHE B N 1
ATOM 1807 C CA . PHE B 1 105 ? 13.586 -13.289 -8.875 1 87.5 105 PHE B CA 1
ATOM 1808 C C . PHE B 1 105 ? 14.383 -14.469 -8.328 1 87.5 105 PHE B C 1
ATOM 1810 O O . PHE B 1 105 ? 15.586 -14.578 -8.57 1 87.5 105 PHE B O 1
ATOM 1817 N N . SER B 1 106 ? 13.789 -15.281 -7.555 1 86.06 106 SER B N 1
ATOM 1818 C CA . SER B 1 106 ? 14.383 -16.5 -7.02 1 86.06 106 SER B CA 1
ATOM 1819 C C . SER B 1 106 ? 13.391 -17.672 -7.066 1 86.06 106 SER B C 1
ATOM 1821 O O . SER B 1 106 ? 12.203 -17.469 -7.301 1 86.06 106 SER B O 1
ATOM 1823 N N . GLU B 1 107 ? 13.898 -18.875 -6.91 1 86.81 107 GLU B N 1
ATOM 1824 C CA . GLU B 1 107 ? 13.039 -20.047 -6.871 1 86.81 107 GLU B CA 1
ATOM 1825 C C . GLU B 1 107 ? 12.609 -20.375 -5.441 1 86.81 107 GLU B C 1
ATOM 1827 O O . GLU B 1 107 ? 13.398 -20.234 -4.504 1 86.81 107 GLU B O 1
ATOM 1832 N N . VAL B 1 108 ? 11.336 -20.688 -5.32 1 89.19 108 VAL B N 1
ATOM 1833 C CA . VAL B 1 108 ? 10.805 -21.141 -4.039 1 89.19 108 VAL B CA 1
ATOM 1834 C C . VAL B 1 108 ? 10.141 -22.5 -4.203 1 89.19 108 VAL B C 1
ATOM 1836 O O . VAL B 1 108 ? 9.367 -22.719 -5.141 1 89.19 108 VAL B O 1
ATOM 1839 N N . GLU B 1 109 ? 10.508 -23.312 -3.305 1 89.75 109 GLU B N 1
ATOM 1840 C CA . GLU B 1 109 ? 9.898 -24.641 -3.336 1 89.75 109 GLU B CA 1
ATOM 1841 C C . GLU B 1 109 ? 8.422 -24.578 -2.957 1 89.75 109 GLU B C 1
ATOM 1843 O O . GLU B 1 109 ? 8.039 -23.828 -2.045 1 89.75 109 GLU B O 1
ATOM 1848 N N . GLU B 1 110 ? 7.676 -25.422 -3.609 1 87.94 110 GLU B N 1
ATOM 1849 C CA . GLU B 1 110 ? 6.23 -25.438 -3.41 1 87.94 110 GLU B CA 1
ATOM 1850 C C . GLU B 1 110 ? 5.875 -25.734 -1.959 1 87.94 110 GLU B C 1
ATOM 1852 O O . GLU B 1 110 ? 4.938 -25.156 -1.409 1 87.94 110 GLU B O 1
ATOM 1857 N N . GLU B 1 111 ? 6.664 -26.578 -1.385 1 89.62 111 GLU B N 1
ATOM 1858 C CA . GLU B 1 111 ? 6.371 -27.031 -0.027 1 89.62 111 GLU B CA 1
ATOM 1859 C C . GLU B 1 111 ? 6.578 -25.906 0.985 1 89.62 111 GLU B C 1
ATOM 1861 O O . GLU B 1 111 ? 6.039 -25.953 2.092 1 89.62 111 GLU B O 1
ATOM 1866 N N . GLU B 1 112 ? 7.246 -24.938 0.543 1 92.12 112 GLU B N 1
ATOM 1867 C CA . GLU B 1 112 ? 7.594 -23.859 1.467 1 92.12 112 GLU B CA 1
ATOM 1868 C C . GLU B 1 112 ? 6.801 -22.594 1.158 1 92.12 112 GLU B C 1
ATOM 1870 O O . GLU B 1 112 ? 6.832 -21.625 1.93 1 92.12 112 GLU B O 1
ATOM 1875 N N . LEU B 1 113 ? 6.051 -22.625 0.191 1 93.69 113 LEU B N 1
ATOM 1876 C CA . LEU B 1 113 ? 5.449 -21.422 -0.357 1 93.69 113 LEU B CA 1
ATOM 1877 C C . LEU B 1 113 ? 4.473 -20.797 0.637 1 93.69 113 LEU B C 1
ATOM 1879 O O . LEU B 1 113 ? 4.566 -19.609 0.947 1 93.69 113 LEU B O 1
ATOM 1883 N N . GLU B 1 114 ? 3.611 -21.578 1.153 1 93.81 114 GLU B N 1
ATOM 1884 C CA . GLU B 1 114 ? 2.594 -21.047 2.053 1 93.81 114 GLU B CA 1
ATOM 1885 C C . GLU B 1 114 ? 3.225 -20.453 3.311 1 93.81 114 GLU B C 1
ATOM 1887 O O . GLU B 1 114 ? 2.84 -19.359 3.754 1 93.81 114 GLU B O 1
ATOM 1892 N N . THR B 1 115 ? 4.117 -21.203 3.863 1 95.31 115 THR B N 1
ATOM 1893 C CA . THR B 1 115 ? 4.809 -20.703 5.051 1 95.31 115 THR B CA 1
ATOM 1894 C C . THR B 1 115 ? 5.566 -19.422 4.738 1 95.31 115 THR B C 1
ATOM 1896 O O . THR B 1 115 ? 5.559 -18.469 5.535 1 95.31 115 THR B O 1
ATOM 1899 N N . MET B 1 116 ? 6.195 -19.406 3.633 1 96.19 116 MET B N 1
ATOM 1900 C CA . MET B 1 116 ? 6.922 -18.203 3.211 1 96.19 116 MET B CA 1
ATOM 1901 C C . MET B 1 116 ? 5.98 -17.016 3.062 1 96.19 116 MET B C 1
ATOM 1903 O O . MET B 1 116 ? 6.301 -15.906 3.496 1 96.19 116 MET B O 1
ATOM 1907 N N . LEU B 1 117 ? 4.828 -17.234 2.492 1 97.69 117 LEU B N 1
ATOM 1908 C CA . LEU B 1 117 ? 3.84 -16.172 2.318 1 97.69 117 LEU B CA 1
ATOM 1909 C C . LEU B 1 117 ? 3.373 -15.641 3.668 1 97.69 117 LEU B C 1
ATOM 1911 O O . LEU B 1 117 ? 3.275 -14.422 3.857 1 97.69 117 LEU B O 1
ATOM 1915 N N . LEU B 1 118 ? 3.123 -16.547 4.578 1 97.31 118 LEU B N 1
ATOM 1916 C CA . LEU B 1 118 ? 2.676 -16.156 5.91 1 97.31 118 LEU B CA 1
ATOM 1917 C C . LEU B 1 118 ? 3.748 -15.336 6.625 1 97.31 118 LEU B C 1
ATOM 1919 O O . LEU B 1 118 ? 3.445 -14.32 7.254 1 97.31 118 LEU B O 1
ATOM 1923 N N . ASP B 1 119 ? 4.918 -15.766 6.52 1 97.94 119 ASP B N 1
ATOM 1924 C CA . ASP B 1 119 ? 6.027 -15.047 7.137 1 97.94 119 ASP B CA 1
ATOM 1925 C C . ASP B 1 119 ? 6.176 -13.648 6.535 1 97.94 119 ASP B C 1
ATOM 1927 O O . ASP B 1 119 ? 6.398 -12.68 7.262 1 97.94 119 ASP B O 1
ATOM 1931 N N . SER B 1 120 ? 6.094 -13.547 5.254 1 98.44 120 SER B N 1
ATOM 1932 C CA . SER B 1 120 ? 6.215 -12.266 4.57 1 98.44 120 SER B CA 1
ATOM 1933 C C . SER B 1 120 ? 5.113 -11.305 5.004 1 98.44 120 SER B C 1
ATOM 1935 O O . SER B 1 120 ? 5.359 -10.109 5.18 1 98.44 120 SER B O 1
ATOM 1937 N N . VAL B 1 121 ? 3.898 -11.828 5.141 1 98.56 121 VAL B N 1
ATOM 1938 C CA . VAL B 1 121 ? 2.779 -11.008 5.602 1 98.56 121 VAL B CA 1
ATOM 1939 C C . VAL B 1 121 ? 3.072 -10.477 7.004 1 98.56 121 VAL B C 1
ATOM 1941 O O . VAL B 1 121 ? 2.947 -9.281 7.258 1 98.56 121 VAL B O 1
ATOM 1944 N N . ASN B 1 122 ? 3.512 -11.32 7.84 1 98.12 122 ASN B N 1
ATOM 1945 C CA . ASN B 1 122 ? 3.793 -10.93 9.219 1 98.12 122 ASN B CA 1
ATOM 1946 C C . ASN B 1 122 ? 4.93 -9.914 9.289 1 98.12 122 ASN B C 1
ATOM 1948 O O . ASN B 1 122 ? 4.832 -8.914 10.008 1 98.12 122 ASN B O 1
ATOM 1952 N N . ASP B 1 123 ? 5.953 -10.203 8.586 1 98.38 123 ASP B N 1
ATOM 1953 C CA . ASP B 1 123 ? 7.094 -9.297 8.562 1 98.38 123 ASP B CA 1
ATOM 1954 C C . ASP B 1 123 ? 6.699 -7.918 8.031 1 98.38 123 ASP B C 1
ATOM 1956 O O . ASP B 1 123 ? 7.164 -6.895 8.531 1 98.38 123 ASP B O 1
ATOM 1960 N N . SER B 1 124 ? 5.891 -7.914 7.02 1 98.5 124 SER B N 1
ATOM 1961 C CA . SER B 1 124 ? 5.516 -6.66 6.379 1 98.5 124 SER B CA 1
ATOM 1962 C C . SER B 1 124 ? 4.648 -5.805 7.297 1 98.5 124 SER B C 1
ATOM 1964 O O . SER B 1 124 ? 4.719 -4.574 7.258 1 98.5 124 SER B O 1
ATOM 1966 N N . LYS B 1 125 ? 3.828 -6.453 8.164 1 98.44 125 LYS B N 1
ATOM 1967 C CA . LYS B 1 125 ? 3.027 -5.734 9.156 1 98.44 125 LYS B CA 1
ATOM 1968 C C . LYS B 1 125 ? 3.91 -4.895 10.07 1 98.44 125 LYS B C 1
ATOM 1970 O O . LYS B 1 125 ? 3.535 -3.785 10.453 1 98.44 125 LYS B O 1
ATOM 1975 N N . GLU B 1 126 ? 5.07 -5.371 10.297 1 97.94 126 GLU B N 1
ATOM 1976 C CA . GLU B 1 126 ? 5.973 -4.715 11.242 1 97.94 126 GLU B CA 1
ATOM 1977 C C . GLU B 1 126 ? 6.582 -3.453 10.641 1 97.94 126 GLU B C 1
ATOM 1979 O O . GLU B 1 126 ? 7.156 -2.633 11.359 1 97.94 126 GLU B O 1
ATOM 1984 N N . THR B 1 127 ? 6.477 -3.318 9.398 1 98.38 127 THR B N 1
ATOM 1985 C CA . THR B 1 127 ? 7.074 -2.156 8.75 1 98.38 127 THR B CA 1
ATOM 1986 C C . THR B 1 127 ? 6.141 -0.952 8.828 1 98.38 127 THR B C 1
ATOM 1988 O O . THR B 1 127 ? 6.535 0.171 8.516 1 98.38 127 THR B O 1
ATOM 1991 N N . MET B 1 128 ? 4.879 -1.175 9.219 1 98.56 128 MET B N 1
ATOM 1992 C CA . MET B 1 128 ? 3.939 -0.074 9.406 1 98.56 128 MET B CA 1
ATOM 1993 C C . MET B 1 128 ? 4.176 0.618 10.742 1 98.56 128 MET B C 1
ATOM 1995 O O . MET B 1 128 ? 3.861 0.062 11.797 1 98.56 128 MET B O 1
ATOM 1999 N N . THR B 1 129 ? 4.75 1.781 10.688 1 97.12 129 THR B N 1
ATOM 2000 C CA . THR B 1 129 ? 5.176 2.428 11.922 1 97.12 129 THR B CA 1
ATOM 2001 C C . THR B 1 129 ? 4.844 3.916 11.898 1 97.12 129 THR B C 1
ATOM 2003 O O . THR B 1 129 ? 4.84 4.539 10.836 1 97.12 129 THR B O 1
ATOM 2006 N N . LEU B 1 130 ? 4.52 4.418 13.078 1 97.12 130 LEU B N 1
ATOM 2007 C CA . LEU B 1 130 ? 4.285 5.844 13.289 1 97.12 130 LEU B CA 1
ATOM 2008 C C . LEU B 1 130 ? 5.496 6.504 13.945 1 97.12 130 LEU B C 1
ATOM 2010 O O . LEU B 1 130 ? 6.062 5.957 14.891 1 97.12 130 LEU B O 1
ATOM 2014 N N . LEU B 1 131 ? 5.961 7.527 13.352 1 87.94 131 LEU B N 1
ATOM 2015 C CA . LEU B 1 131 ? 6.945 8.406 13.977 1 87.94 131 LEU B CA 1
ATOM 2016 C C . LEU B 1 131 ? 6.375 9.805 14.18 1 87.94 131 LEU B C 1
ATOM 2018 O O . LEU B 1 131 ? 5.664 10.32 13.32 1 87.94 131 LEU B O 1
ATOM 2022 N N . SER B 1 132 ? 6.551 10.305 15.367 1 76.69 132 SER B N 1
ATOM 2023 C CA . SER B 1 132 ? 6.156 11.68 15.664 1 76.69 132 SER B CA 1
ATOM 2024 C C . SER B 1 132 ? 7.27 12.43 16.391 1 76.69 132 SER B C 1
ATOM 2026 O O . SER B 1 132 ? 8.242 11.828 16.844 1 76.69 132 SER B O 1
ATOM 2028 N N . ASN B 1 133 ? 7.16 13.695 16.234 1 71.69 133 ASN B N 1
ATOM 2029 C CA . ASN B 1 133 ? 8.086 14.555 16.969 1 71.69 133 ASN B CA 1
ATOM 2030 C C . ASN B 1 133 ? 7.891 14.43 18.469 1 71.69 133 ASN B C 1
ATOM 2032 O O . ASN B 1 133 ? 8.688 14.961 19.25 1 71.69 133 ASN B O 1
ATOM 2036 N N . ARG B 1 134 ? 6.863 13.766 18.734 1 63.19 134 ARG B N 1
ATOM 2037 C CA . ARG B 1 134 ? 6.621 13.648 20.172 1 63.19 134 ARG B CA 1
ATOM 2038 C C . ARG B 1 134 ? 7.336 12.43 20.75 1 63.19 134 ARG B C 1
ATOM 2040 O O . ARG B 1 134 ? 7.414 12.266 21.969 1 63.19 134 ARG B O 1
ATOM 2047 N N . MET B 1 135 ? 7.762 11.672 19.75 1 49.84 135 MET B N 1
ATOM 2048 C CA . MET B 1 135 ? 8.469 10.5 20.266 1 49.84 135 MET B CA 1
ATOM 2049 C C . MET B 1 135 ? 9.922 10.836 20.578 1 49.84 135 MET B C 1
ATOM 2051 O O . MET B 1 135 ? 10.539 11.656 19.891 1 49.84 135 MET B O 1
#

Secondary structure (DSSP, 8-state):
-PEEEEEEETTHHHHHHHHHHHHH---TTEEEEEESTT--HHHHHHHHHHHHHT-SSEEEEESSTTSHHHHHHHHHHHHH--TTEEEEES-BHHHHHHHIIIIISS---HHHHHHHHHHHHHHHHTT-EEEETT-/-PEEEEEEETTHHHHHHHHHHHHH---TTEEEEEESTTS-HHHHHHHHHHHHHT-SSEEEEESSTTSHHHHHHHHHHHHH--TTEEEEES-BHHHHHHHIIIIISS---HHHHHHHHHHHHHHHHTT-EEEETT-

Solvent-accessible surface area (backbone atoms only — not comparable to full-atom values): 13723 Å² total; per-residue (Å²): 109,31,35,38,37,29,30,15,45,22,39,28,13,53,7,46,48,41,24,39,32,73,73,78,43,83,52,95,43,52,50,56,43,50,48,31,96,90,42,50,73,64,60,50,48,49,55,52,50,52,50,53,73,75,44,66,43,33,42,35,38,14,35,35,61,83,36,67,53,32,48,53,51,50,51,50,46,57,69,64,66,47,86,49,36,38,37,34,24,23,44,31,52,55,36,53,46,51,47,42,50,47,29,58,72,33,80,66,56,76,90,46,43,65,62,49,51,53,50,42,52,55,57,34,46,68,40,46,44,80,50,46,67,85,103,108,32,36,39,38,29,30,15,45,22,38,27,14,52,7,46,48,41,23,41,32,72,74,76,42,85,53,95,41,52,48,56,44,50,46,32,96,90,42,52,75,65,59,51,48,50,55,53,49,53,50,53,73,75,45,64,44,32,40,37,37,15,35,36,62,83,36,67,53,33,49,52,52,51,51,50,46,57,68,64,66,47,86,48,35,38,37,35,23,23,45,31,52,53,35,54,48,52,48,43,52,48,29,57,72,35,78,65,57,76,90,46,43,65,60,50,51,52,50,42,52,56,56,36,46,67,41,45,43,78,50,46,68,84,103